Protein AF-A0A2E4V1Q9-F1 (afdb_monomer_lite)

pLDDT: mean 92.86, std 5.85, range [60.44, 98.69]

Radius of gyration: 17.65 Å; chains: 1; bounding box: 44×36×51 Å

Foldseek 3Di:
DVLVVQVVVLVVDVLSVQACVLVSLLVVLLVCLLVVNLVVNLVSLVCCCVPCVVSHDPLSSLVSLLVSLLSCLLVLVLVVSVVSLVVPPDDPVVCCVRHNDVVSLSSLQSVLSSCVSVVVLVVSVVSLVVSCVVCVVVCPDPVNVQVVLLSVLVVCCSPPVVPQEPVVVVVSVVSSPDDLLPQVVPVSRLLSVLSSVCSSVVHRSSVSSNVSVVVND

Sequence (217 aa):
KHLERLHNLMLLENKIFYSYLGRYIAIDSFIKVFDYQINEAITVIQETINQYNEKLNPREGLNLLLNLSALLLINHDYKQANKFLNEFNKSDSYYQKTMGREWLLRKEMIRALILLELKHIDLAEKTLISIKQKYADLFSSKQYKMVYPFIKALEKYINEPHEIDLEELKSLEKAFDFQKEKVFRDPRLIMFYAWLKGKYTNQKTYDILLKEYNLLD

Secondary structure (DSSP, 8-state):
-HHHHHHHHHTT-HHHHHHHHHHHHHHHHHHHHHTT-HHHHHHHHHHHHHHHTTTS-HHHHHHHHHHHHHHHHHTT-HHHHHHHHHT--S-HHHHHHHH-HHHHHHHHHHHHHHHHHTT-HHHHHHHHHHHHHHTHHHHTSTTTTTHHHHHHHHHHHHH-TTT--HHHHHHHHHHH---HHHHTTSHHHHHHHHHHHHHHHT--HHHHHHHHHHT--

Structure (mmCIF, N/CA/C/O backbone):
data_AF-A0A2E4V1Q9-F1
#
_entry.id   AF-A0A2E4V1Q9-F1
#
loop_
_atom_site.group_PDB
_atom_site.id
_atom_site.type_symbol
_atom_site.label_atom_id
_atom_site.label_alt_id
_atom_site.label_comp_id
_atom_site.label_asym_id
_atom_site.label_entity_id
_atom_site.label_seq_id
_atom_site.pdbx_PDB_ins_code
_atom_site.Cartn_x
_atom_site.Cartn_y
_atom_site.Cartn_z
_atom_site.occupancy
_atom_site.B_iso_or_equiv
_atom_site.auth_seq_id
_atom_site.auth_comp_id
_atom_site.auth_asym_id
_atom_site.auth_atom_id
_atom_site.pdbx_PDB_model_num
ATOM 1 N N . LYS A 1 1 ? -6.103 -6.918 -23.733 1.00 76.12 1 LYS A N 1
ATOM 2 C CA . LYS A 1 1 ? -5.953 -6.227 -25.046 1.00 76.12 1 LYS A CA 1
ATOM 3 C C . LYS A 1 1 ? -4.989 -5.027 -25.032 1.00 76.12 1 LYS A C 1
ATOM 5 O O . LYS A 1 1 ? -3.996 -5.077 -25.743 1.00 76.12 1 LYS A O 1
ATOM 10 N N . HIS A 1 2 ? -5.228 -3.937 -24.282 1.00 88.88 2 HIS A N 1
ATOM 11 C CA . HIS A 1 2 ? -4.311 -2.773 -24.308 1.00 88.88 2 HIS A CA 1
ATOM 12 C C . HIS A 1 2 ? -2.956 -3.041 -23.633 1.00 88.88 2 HIS A C 1
ATOM 14 O O . HIS A 1 2 ? -1.924 -2.680 -24.193 1.00 88.88 2 HIS A O 1
ATOM 20 N N . LEU A 1 3 ? -2.959 -3.706 -22.473 1.00 91.69 3 LEU A N 1
ATOM 21 C CA . LEU A 1 3 ? -1.736 -4.045 -21.739 1.00 91.69 3 LEU A CA 1
ATOM 22 C C . LEU A 1 3 ? -0.846 -5.031 -22.514 1.00 91.69 3 LEU A C 1
ATOM 24 O O . LEU A 1 3 ? 0.356 -4.837 -22.616 1.00 91.69 3 LEU A O 1
ATOM 28 N N . GLU A 1 4 ? -1.458 -6.023 -23.153 1.00 91.44 4 GLU A N 1
ATOM 29 C CA . GLU A 1 4 ? -0.789 -6.975 -24.047 1.00 91.44 4 GLU A CA 1
ATOM 30 C C . GLU A 1 4 ? -0.121 -6.280 -25.247 1.00 91.44 4 GLU A C 1
ATOM 32 O O . GLU A 1 4 ? 1.032 -6.550 -25.573 1.00 91.44 4 GLU A O 1
ATOM 37 N N . ARG A 1 5 ? -0.800 -5.304 -25.870 1.00 92.19 5 ARG A N 1
ATOM 38 C CA . ARG A 1 5 ? -0.193 -4.497 -26.938 1.00 92.19 5 ARG A CA 1
ATOM 39 C C . ARG A 1 5 ? 1.010 -3.700 -26.432 1.00 92.19 5 ARG A C 1
ATOM 41 O O . ARG A 1 5 ? 2.003 -3.606 -27.148 1.00 92.19 5 ARG A O 1
ATOM 48 N N . LEU A 1 6 ? 0.926 -3.126 -25.229 1.00 92.69 6 LEU A N 1
ATOM 49 C CA . LEU A 1 6 ? 2.065 -2.452 -24.603 1.00 92.69 6 LEU A CA 1
ATOM 50 C C . LEU A 1 6 ? 3.223 -3.434 -24.386 1.00 92.69 6 LEU A C 1
ATOM 52 O O . LEU A 1 6 ? 4.350 -3.103 -24.741 1.00 92.69 6 LEU A O 1
ATOM 56 N N . HIS A 1 7 ? 2.943 -4.639 -23.885 1.00 94.06 7 HIS A N 1
ATOM 57 C CA . HIS A 1 7 ? 3.951 -5.678 -23.684 1.00 94.06 7 HIS A CA 1
ATOM 58 C C . HIS A 1 7 ? 4.689 -6.017 -24.983 1.00 94.06 7 HIS A C 1
ATOM 60 O O . HIS A 1 7 ? 5.914 -5.955 -25.035 1.00 94.06 7 HIS A O 1
ATOM 66 N N . ASN A 1 8 ? 3.950 -6.263 -26.066 1.00 94.75 8 ASN A N 1
ATOM 67 C CA . ASN A 1 8 ? 4.540 -6.580 -27.366 1.00 94.75 8 ASN A CA 1
ATOM 68 C C . ASN A 1 8 ? 5.442 -5.453 -27.887 1.00 94.75 8 ASN A C 1
ATOM 70 O O . ASN A 1 8 ? 6.500 -5.727 -28.441 1.00 94.75 8 ASN A O 1
ATOM 74 N N . LEU A 1 9 ? 5.059 -4.188 -27.679 1.00 93.94 9 LEU A N 1
ATOM 75 C CA . LEU A 1 9 ? 5.894 -3.039 -28.043 1.00 93.94 9 LEU A CA 1
ATOM 76 C C . LEU A 1 9 ? 7.142 -2.919 -27.159 1.00 93.94 9 LEU A C 1
ATOM 78 O O . LEU A 1 9 ? 8.204 -2.549 -27.653 1.00 93.94 9 LEU A O 1
ATOM 82 N N . MET A 1 10 ? 7.031 -3.239 -25.868 1.00 95.12 10 MET A N 1
ATOM 83 C CA . MET A 1 10 ? 8.166 -3.243 -24.943 1.00 95.12 10 MET A CA 1
ATOM 84 C C . MET A 1 10 ? 9.235 -4.258 -25.352 1.00 95.12 10 MET A C 1
ATOM 86 O O . MET A 1 10 ? 10.417 -3.966 -25.208 1.00 95.12 10 MET A O 1
ATOM 90 N N . LEU A 1 11 ? 8.840 -5.415 -25.890 1.00 94.38 11 LEU A N 1
ATOM 91 C CA . LEU A 1 11 ? 9.762 -6.474 -26.318 1.00 94.38 11 LEU A CA 1
ATOM 92 C C . LEU A 1 11 ? 10.588 -6.118 -27.566 1.00 94.38 11 LEU A C 1
ATOM 94 O O . LEU A 1 11 ? 11.571 -6.798 -27.851 1.00 94.38 11 LEU A O 1
ATOM 98 N N . LEU A 1 12 ? 10.226 -5.060 -28.301 1.00 94.56 12 LEU A N 1
ATOM 99 C CA . LEU A 1 12 ? 10.937 -4.654 -29.520 1.00 94.56 12 LEU A CA 1
ATOM 100 C C . LEU A 1 12 ? 12.302 -4.013 -29.237 1.00 94.56 12 LEU A C 1
ATOM 102 O O . LEU A 1 12 ? 13.192 -4.078 -30.082 1.00 94.56 12 LEU A O 1
ATOM 106 N N . GLU A 1 13 ? 12.485 -3.384 -28.071 1.00 94.94 13 GLU A N 1
ATOM 107 C CA . GLU A 1 13 ? 13.733 -2.701 -27.722 1.00 94.94 13 GLU A CA 1
ATOM 108 C C . GLU A 1 13 ? 13.986 -2.723 -26.210 1.00 94.94 13 GLU A C 1
ATOM 110 O O . GLU A 1 13 ? 13.160 -2.265 -25.420 1.00 94.94 13 GLU A O 1
ATOM 115 N N . ASN A 1 14 ? 15.184 -3.149 -25.794 1.00 91.81 14 ASN A N 1
ATOM 116 C CA . ASN A 1 14 ? 15.573 -3.227 -24.379 1.00 91.81 14 ASN A CA 1
ATOM 117 C C . ASN A 1 14 ? 15.386 -1.904 -23.622 1.00 91.81 14 ASN A C 1
ATOM 119 O O . ASN A 1 14 ? 14.936 -1.895 -22.477 1.00 91.81 14 ASN A O 1
ATOM 123 N N . LYS A 1 15 ? 15.719 -0.770 -24.248 1.00 90.50 15 LYS A N 1
ATOM 124 C CA . LYS A 1 15 ? 15.560 0.546 -23.620 1.00 90.50 15 LYS A CA 1
ATOM 125 C C . LYS A 1 15 ? 14.092 0.843 -23.318 1.00 90.50 15 LYS A C 1
ATOM 127 O O . LYS A 1 15 ? 13.783 1.350 -22.238 1.00 90.50 15 LYS A O 1
ATOM 132 N N . ILE A 1 16 ? 13.194 0.514 -24.247 1.00 91.75 16 ILE A N 1
ATOM 133 C CA . ILE A 1 16 ? 11.749 0.675 -24.066 1.00 91.75 16 ILE A CA 1
ATOM 134 C C . ILE A 1 16 ? 11.265 -0.292 -22.988 1.00 91.75 16 ILE A C 1
ATOM 136 O O . ILE A 1 16 ? 10.579 0.148 -22.067 1.00 91.75 16 ILE A O 1
ATOM 140 N N . PHE A 1 17 ? 11.683 -1.559 -23.038 1.00 93.94 17 PHE A N 1
ATOM 141 C CA . PHE A 1 17 ? 11.337 -2.562 -22.033 1.00 93.94 17 PHE A CA 1
ATOM 142 C C . PHE A 1 17 ? 11.577 -2.050 -20.610 1.00 93.94 17 PHE A C 1
ATOM 144 O O . PHE A 1 17 ? 10.630 -1.907 -19.838 1.00 93.94 17 PHE A O 1
ATOM 151 N N . TYR A 1 18 ? 12.817 -1.678 -20.277 1.00 92.06 18 TYR A N 1
ATOM 152 C CA . TYR A 1 18 ? 13.152 -1.237 -18.918 1.00 92.06 18 TYR A CA 1
ATOM 153 C C . TYR A 1 18 ? 12.519 0.108 -18.543 1.00 92.06 18 TYR A C 1
ATOM 155 O O . TYR A 1 18 ? 12.252 0.345 -17.370 1.00 92.06 18 TYR A O 1
ATOM 163 N N . SER A 1 19 ? 12.217 0.970 -19.520 1.00 90.75 19 SER A N 1
ATOM 164 C CA . SER A 1 19 ? 11.559 2.260 -19.264 1.00 90.75 19 SER A CA 1
ATOM 165 C C . SER A 1 19 ? 10.088 2.131 -18.864 1.00 90.75 19 SER A C 1
ATOM 167 O O . SER A 1 19 ? 9.538 3.069 -18.287 1.00 90.75 19 SER A O 1
ATOM 169 N N . TYR A 1 20 ? 9.427 1.030 -19.231 1.00 93.25 20 TYR A N 1
ATOM 170 C CA . TYR A 1 20 ? 8.005 0.796 -18.959 1.00 93.25 20 TYR A CA 1
ATOM 171 C C . TYR A 1 20 ? 7.748 -0.398 -18.041 1.00 93.25 20 TYR A C 1
ATOM 173 O O . TYR A 1 20 ? 6.607 -0.585 -17.619 1.00 93.25 20 TYR A O 1
ATOM 181 N N . LEU A 1 21 ? 8.781 -1.179 -17.710 1.00 95.31 21 LEU A N 1
ATOM 182 C CA . LEU A 1 21 ? 8.667 -2.418 -16.949 1.00 95.31 21 LEU A CA 1
ATOM 183 C C . LEU A 1 21 ? 7.884 -2.228 -15.650 1.00 95.31 21 LEU A C 1
ATOM 185 O O . LEU A 1 21 ? 6.906 -2.938 -15.425 1.00 95.31 21 LEU A O 1
ATOM 189 N N . GLY A 1 22 ? 8.233 -1.243 -14.820 1.00 95.81 22 GLY A N 1
ATOM 190 C CA . GLY A 1 22 ? 7.545 -1.093 -13.542 1.00 95.81 22 GLY A CA 1
ATOM 191 C C . GLY A 1 22 ? 6.103 -0.611 -13.679 1.00 95.81 22 GLY A C 1
ATOM 192 O O . GLY A 1 22 ? 5.244 -1.021 -12.903 1.00 95.81 22 GLY A O 1
ATOM 193 N N . ARG A 1 23 ? 5.791 0.202 -14.695 1.00 94.81 23 ARG A N 1
ATOM 194 C CA . ARG A 1 23 ? 4.403 0.596 -14.998 1.00 94.81 23 ARG A CA 1
ATOM 195 C C . ARG A 1 23 ? 3.578 -0.576 -15.514 1.00 94.81 23 ARG A C 1
ATOM 197 O O . ARG A 1 23 ? 2.443 -0.739 -15.077 1.00 94.81 23 ARG A O 1
ATOM 204 N N . TYR A 1 24 ? 4.150 -1.385 -16.401 1.00 96.44 24 TYR A N 1
ATOM 205 C CA . TYR A 1 24 ? 3.524 -2.601 -16.905 1.00 96.44 24 TYR A CA 1
ATOM 206 C C . TYR A 1 24 ? 3.180 -3.547 -15.751 1.00 96.44 24 TYR A C 1
ATOM 208 O O . TYR A 1 24 ? 2.013 -3.879 -15.568 1.00 96.44 24 TYR A O 1
ATOM 216 N N . ILE A 1 25 ? 4.166 -3.877 -14.912 1.00 97.62 25 ILE A N 1
ATOM 217 C CA . ILE A 1 25 ? 3.999 -4.796 -13.780 1.00 97.62 25 ILE A CA 1
ATOM 218 C C . ILE A 1 25 ? 3.010 -4.250 -12.743 1.00 97.62 25 ILE A C 1
ATOM 220 O O . ILE A 1 25 ? 2.193 -4.995 -12.206 1.00 97.62 25 ILE A O 1
ATOM 224 N N . ALA A 1 26 ? 3.015 -2.93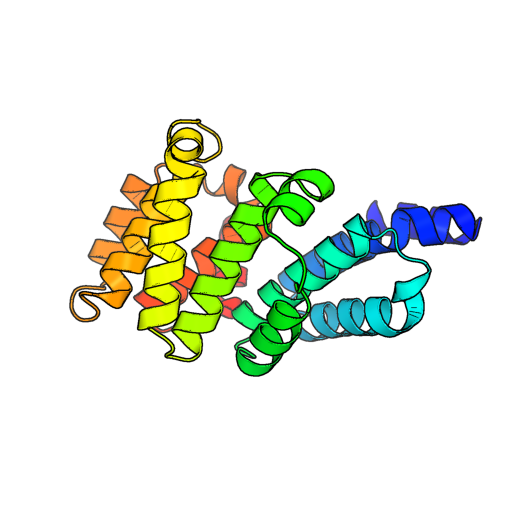9 -12.483 1.00 96.62 26 ALA A N 1
ATOM 225 C CA . ALA A 1 26 ? 2.035 -2.327 -11.590 1.00 96.62 26 ALA A CA 1
ATOM 226 C C . ALA A 1 26 ? 0.591 -2.467 -12.103 1.00 96.62 26 ALA A C 1
ATOM 228 O O . ALA A 1 26 ? -0.314 -2.648 -11.297 1.00 96.62 26 ALA A O 1
ATOM 229 N N . ILE A 1 27 ? 0.359 -2.359 -13.415 1.00 96.31 27 ILE A N 1
ATOM 230 C CA . ILE A 1 27 ? -0.983 -2.513 -13.997 1.00 96.31 27 ILE A CA 1
ATOM 231 C C . ILE A 1 27 ? -1.370 -3.994 -14.044 1.00 96.31 27 ILE A C 1
ATOM 233 O O . ILE A 1 27 ? -2.471 -4.337 -13.626 1.00 96.31 27 ILE A O 1
ATOM 237 N N . ASP A 1 28 ? -0.462 -4.857 -14.506 1.00 97.56 28 ASP A N 1
ATOM 238 C CA . ASP A 1 28 ? -0.668 -6.307 -14.584 1.00 97.56 28 ASP A CA 1
ATOM 239 C C . ASP A 1 28 ? -1.036 -6.904 -13.221 1.00 97.56 28 ASP A C 1
ATOM 241 O O . ASP A 1 28 ? -2.042 -7.596 -13.089 1.00 97.56 28 ASP A O 1
ATOM 245 N N . SER A 1 29 ? -0.287 -6.545 -12.175 1.00 97.94 29 SER A N 1
ATOM 246 C CA . SER A 1 29 ? -0.569 -6.999 -10.810 1.00 97.94 29 SER A CA 1
ATOM 247 C C . SER A 1 29 ? -1.947 -6.564 -10.310 1.00 97.94 29 SER A C 1
ATOM 249 O O . SER A 1 29 ? -2.617 -7.358 -9.658 1.00 97.94 29 SER A O 1
ATOM 251 N N . PHE A 1 30 ? -2.422 -5.355 -10.631 1.00 97.25 30 PHE A N 1
ATOM 252 C CA . PHE A 1 30 ? -3.788 -4.969 -10.270 1.00 97.25 30 PHE A CA 1
ATOM 253 C C . PHE A 1 30 ? -4.840 -5.765 -11.038 1.00 97.25 30 PHE A C 1
ATOM 255 O O . PHE A 1 30 ? -5.813 -6.180 -10.421 1.00 97.25 30 PHE A O 1
ATOM 262 N N . ILE A 1 31 ? -4.641 -6.026 -12.333 1.00 96.06 31 ILE A N 1
ATOM 263 C CA . ILE A 1 31 ? -5.552 -6.887 -13.106 1.00 96.06 31 ILE A CA 1
ATOM 264 C C . ILE A 1 31 ? -5.641 -8.266 -12.445 1.00 96.06 31 ILE A C 1
ATOM 266 O O . ILE A 1 31 ? -6.727 -8.695 -12.076 1.00 96.06 31 ILE A O 1
ATOM 270 N N . LYS A 1 32 ? -4.493 -8.887 -12.157 1.00 97.50 32 LYS A N 1
ATOM 271 C CA . LYS A 1 32 ? -4.417 -10.169 -11.441 1.00 97.50 32 LYS A CA 1
ATOM 272 C C . LYS A 1 32 ? -5.133 -10.147 -10.092 1.00 97.50 32 LYS A C 1
ATOM 274 O O . LYS A 1 32 ? -5.793 -11.114 -9.733 1.00 97.50 32 LYS A O 1
ATOM 279 N N . VAL A 1 33 ? -5.019 -9.058 -9.328 1.00 97.75 33 VAL A N 1
ATOM 280 C CA . VAL A 1 33 ? -5.722 -8.913 -8.043 1.00 97.75 33 VAL A CA 1
ATOM 281 C C . VAL A 1 33 ? -7.234 -9.002 -8.229 1.00 97.75 33 VAL A C 1
ATOM 283 O O . VAL A 1 33 ? -7.867 -9.702 -7.444 1.00 97.75 33 VAL A O 1
ATOM 286 N N . PHE A 1 34 ? -7.811 -8.346 -9.236 1.00 96.00 34 PHE A N 1
ATOM 287 C CA . PHE A 1 34 ? -9.259 -8.409 -9.479 1.00 96.00 34 PHE A CA 1
ATOM 288 C C . PHE A 1 34 ? -9.698 -9.679 -10.221 1.00 96.00 34 PHE A C 1
ATOM 290 O O . PHE A 1 34 ? -10.835 -10.101 -10.056 1.00 96.00 34 PHE A O 1
ATOM 297 N N . ASP A 1 35 ? -8.777 -10.361 -10.902 1.00 96.38 35 ASP A N 1
ATOM 298 C CA . ASP A 1 35 ? -8.983 -11.679 -11.518 1.00 96.38 35 ASP A CA 1
ATOM 299 C C . ASP A 1 35 ? -8.756 -12.852 -10.537 1.00 96.38 35 ASP A C 1
ATOM 301 O O . ASP A 1 35 ? -8.494 -13.976 -10.954 1.00 96.38 35 ASP A O 1
ATOM 305 N N . TYR A 1 36 ? -8.884 -12.631 -9.223 1.00 97.50 36 TYR A N 1
ATOM 306 C CA . TYR A 1 36 ? -8.746 -13.668 -8.180 1.00 97.50 36 TYR A CA 1
ATOM 307 C C . TYR A 1 36 ? -7.325 -14.266 -8.029 1.00 97.50 36 TYR A C 1
ATOM 309 O O . TYR A 1 36 ? -7.140 -15.290 -7.369 1.00 97.50 36 TYR A O 1
ATOM 317 N N . GLN A 1 37 ? -6.297 -13.620 -8.588 1.00 98.06 37 GLN A N 1
ATOM 318 C CA . GLN A 1 37 ? -4.908 -14.102 -8.653 1.00 98.06 37 GLN A CA 1
ATOM 319 C C . GLN A 1 37 ? -3.934 -13.271 -7.793 1.00 98.06 37 GLN A C 1
ATOM 321 O O . GLN A 1 37 ? -2.796 -13.009 -8.193 1.00 98.06 37 GLN A O 1
ATOM 326 N N . ILE A 1 38 ? -4.331 -12.852 -6.584 1.00 98.12 38 ILE A N 1
ATOM 327 C CA . ILE A 1 38 ? -3.480 -12.004 -5.722 1.00 98.12 38 ILE A CA 1
ATOM 328 C C . ILE A 1 38 ? -2.087 -12.588 -5.438 1.00 98.12 38 ILE A C 1
ATOM 330 O O . ILE A 1 38 ? -1.108 -11.844 -5.398 1.00 98.12 38 ILE A O 1
ATOM 334 N N . ASN A 1 39 ? -1.968 -13.908 -5.279 1.00 98.31 39 ASN A N 1
ATOM 335 C CA . ASN A 1 39 ? -0.673 -14.542 -5.024 1.00 98.31 39 ASN A CA 1
ATOM 336 C C . ASN A 1 39 ? 0.261 -14.415 -6.237 1.00 98.31 39 ASN A C 1
ATOM 338 O O . ASN A 1 39 ? 1.434 -14.103 -6.066 1.00 98.31 39 ASN A O 1
ATOM 342 N N . GLU A 1 40 ? -0.257 -14.567 -7.459 1.00 98.38 40 GLU A N 1
ATOM 343 C CA . GLU A 1 40 ? 0.529 -14.330 -8.674 1.00 98.38 40 GLU A CA 1
ATOM 344 C C . GLU A 1 40 ? 0.923 -12.858 -8.806 1.00 98.38 40 GLU A C 1
ATOM 346 O O . GLU A 1 40 ? 2.058 -12.559 -9.171 1.00 98.38 40 GLU A O 1
ATOM 351 N N . ALA A 1 41 ? 0.013 -11.934 -8.476 1.00 98.50 41 ALA A N 1
ATOM 352 C CA . ALA A 1 41 ? 0.299 -10.502 -8.479 1.00 98.50 41 ALA A CA 1
ATOM 353 C C . ALA A 1 41 ? 1.466 -10.154 -7.539 1.00 98.50 41 ALA A C 1
ATOM 355 O O . ALA A 1 41 ? 2.354 -9.382 -7.902 1.00 98.50 41 ALA A O 1
ATOM 356 N N . ILE A 1 42 ? 1.484 -10.753 -6.343 1.00 98.69 42 ILE A N 1
ATOM 357 C CA . ILE A 1 42 ? 2.569 -10.617 -5.363 1.00 98.69 42 ILE A CA 1
ATOM 358 C C . ILE A 1 42 ? 3.876 -11.192 -5.922 1.00 98.69 42 ILE A C 1
ATOM 360 O O . ILE A 1 42 ? 4.893 -10.493 -5.908 1.00 98.69 42 ILE A O 1
ATOM 364 N N . THR A 1 43 ? 3.848 -12.425 -6.439 1.00 98.50 43 THR A N 1
ATOM 365 C CA . THR A 1 43 ? 5.029 -13.107 -6.991 1.00 98.50 43 THR A CA 1
ATOM 366 C C . THR A 1 43 ? 5.649 -12.320 -8.141 1.00 98.50 43 THR A C 1
ATOM 368 O O . THR A 1 43 ? 6.843 -12.033 -8.106 1.00 98.50 43 THR A O 1
ATOM 371 N N . VAL A 1 44 ? 4.845 -11.875 -9.110 1.00 98.12 44 VAL A N 1
ATOM 372 C CA . VAL A 1 44 ? 5.326 -11.128 -10.282 1.00 98.12 44 VAL A CA 1
ATOM 373 C C . VAL A 1 44 ? 6.015 -9.821 -9.881 1.00 98.12 44 VAL A C 1
ATOM 375 O O . VAL A 1 44 ? 7.060 -9.475 -10.443 1.00 98.12 44 VAL A O 1
ATOM 378 N N . ILE A 1 45 ? 5.483 -9.088 -8.892 1.00 98.38 45 ILE A N 1
ATOM 379 C CA . ILE A 1 45 ? 6.156 -7.879 -8.396 1.00 98.38 45 ILE A CA 1
ATOM 380 C C . ILE A 1 45 ? 7.484 -8.238 -7.714 1.00 98.38 45 ILE A C 1
ATOM 382 O O . ILE A 1 45 ? 8.496 -7.590 -7.986 1.00 98.38 45 ILE A O 1
ATOM 386 N N . GLN A 1 46 ? 7.496 -9.253 -6.844 1.00 97.88 46 GLN A N 1
ATOM 387 C CA . GLN A 1 46 ? 8.701 -9.675 -6.120 1.00 97.88 46 GLN A CA 1
ATOM 388 C C . GLN A 1 46 ? 9.815 -10.122 -7.068 1.00 97.88 46 GLN A C 1
ATOM 390 O O . GLN A 1 46 ? 10.947 -9.657 -6.946 1.00 97.88 46 GLN A O 1
ATOM 395 N N . GLU A 1 47 ? 9.497 -10.979 -8.036 1.00 97.62 47 GLU A N 1
ATOM 396 C CA . GLU A 1 47 ? 10.446 -11.456 -9.043 1.00 97.62 47 GLU A CA 1
ATOM 397 C C . GLU A 1 47 ? 10.986 -10.302 -9.889 1.00 97.62 47 GLU A C 1
ATOM 399 O O . GLU A 1 47 ? 12.197 -10.203 -10.087 1.00 97.62 47 GLU A O 1
ATOM 404 N N . THR A 1 48 ? 10.119 -9.371 -10.305 1.00 97.25 48 THR A N 1
ATOM 405 C CA . THR A 1 48 ? 10.536 -8.187 -11.070 1.00 97.25 48 THR A CA 1
ATOM 406 C C . THR A 1 48 ? 11.526 -7.334 -10.282 1.00 97.25 48 THR A C 1
ATOM 408 O O . THR A 1 48 ? 12.554 -6.930 -10.827 1.00 97.25 48 THR A O 1
ATOM 411 N N . ILE A 1 49 ? 11.233 -7.045 -9.008 1.00 95.88 49 ILE A N 1
ATOM 412 C CA . ILE A 1 49 ? 12.142 -6.276 -8.151 1.00 95.88 49 ILE A CA 1
ATOM 413 C C . ILE A 1 49 ? 13.463 -7.037 -8.009 1.00 95.88 49 ILE A C 1
ATOM 415 O O . ILE A 1 49 ? 14.511 -6.464 -8.283 1.00 95.88 49 ILE A O 1
ATOM 419 N N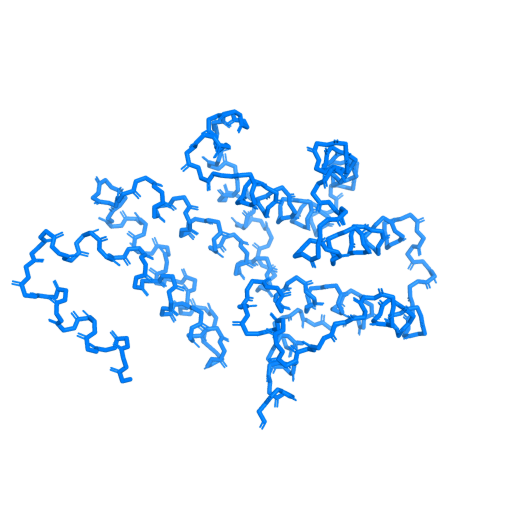 . ASN A 1 50 ? 13.433 -8.328 -7.677 1.00 95.00 50 ASN A N 1
ATOM 420 C CA . ASN A 1 50 ? 14.644 -9.127 -7.469 1.00 95.00 50 ASN A CA 1
ATOM 421 C C . ASN A 1 50 ? 15.529 -9.213 -8.721 1.00 95.00 50 ASN A C 1
ATOM 423 O O . ASN A 1 50 ? 16.750 -9.117 -8.622 1.00 95.00 50 ASN A O 1
ATOM 427 N N . GLN A 1 51 ? 14.928 -9.383 -9.897 1.00 95.56 51 GLN A N 1
ATOM 428 C CA . GLN A 1 51 ? 15.659 -9.585 -11.145 1.00 95.56 51 GLN A CA 1
ATOM 429 C C . GLN A 1 51 ? 16.127 -8.273 -11.789 1.00 95.56 51 GLN A C 1
ATOM 431 O O . GLN A 1 51 ? 17.165 -8.247 -12.455 1.00 95.56 51 GLN A O 1
ATOM 436 N N . TYR A 1 52 ? 15.366 -7.186 -11.631 1.00 94.25 52 TYR A N 1
ATOM 437 C CA . TYR A 1 52 ? 15.556 -5.964 -12.416 1.00 94.25 52 TYR A CA 1
ATOM 438 C C . TYR A 1 52 ? 15.753 -4.692 -11.585 1.00 94.25 52 TYR A C 1
ATOM 440 O O . TYR A 1 52 ? 15.765 -3.613 -12.176 1.00 94.25 52 TYR A O 1
ATOM 448 N N . ASN A 1 53 ? 15.952 -4.781 -10.263 1.00 88.81 53 ASN A N 1
ATOM 449 C CA . ASN A 1 53 ? 16.086 -3.614 -9.375 1.00 88.81 53 ASN A CA 1
ATOM 450 C C . ASN A 1 53 ? 17.026 -2.526 -9.926 1.00 88.81 53 ASN A C 1
ATOM 452 O O . ASN A 1 53 ? 16.665 -1.356 -9.976 1.00 88.81 53 ASN A O 1
ATOM 456 N N . GLU A 1 54 ? 18.214 -2.918 -10.396 1.00 90.50 54 GLU A N 1
ATOM 457 C CA . GLU A 1 54 ? 19.241 -1.992 -10.900 1.00 90.50 54 GLU A CA 1
ATOM 458 C C . GLU A 1 54 ? 18.875 -1.335 -12.240 1.00 90.50 54 GLU A C 1
ATOM 460 O O . GLU A 1 54 ? 19.429 -0.298 -12.599 1.00 90.50 54 GLU A O 1
ATOM 465 N N . LYS A 1 55 ? 17.951 -1.941 -12.993 1.00 91.62 55 LYS A N 1
ATOM 466 C CA . LYS A 1 55 ? 17.500 -1.458 -14.306 1.00 91.62 55 LYS A CA 1
ATOM 467 C C . LYS A 1 55 ? 16.208 -0.655 -14.221 1.00 91.62 55 LYS A C 1
ATOM 469 O O . LYS A 1 55 ? 15.894 0.091 -15.149 1.00 91.62 55 LYS A O 1
ATOM 474 N N . LEU A 1 56 ? 15.449 -0.819 -13.140 1.00 91.31 56 LEU A N 1
ATOM 475 C CA . LEU A 1 56 ? 14.234 -0.058 -12.905 1.00 91.31 56 LEU A CA 1
ATOM 476 C C . LEU A 1 56 ? 14.575 1.403 -12.622 1.00 91.31 56 LEU A C 1
ATOM 478 O O . LEU A 1 56 ? 15.498 1.738 -11.881 1.00 91.31 56 LEU A O 1
ATOM 482 N N . ASN A 1 57 ? 13.750 2.298 -13.158 1.00 89.56 57 ASN A N 1
ATOM 483 C CA . ASN A 1 57 ? 13.733 3.674 -12.685 1.00 89.56 57 ASN A CA 1
ATOM 484 C C . ASN A 1 57 ? 13.444 3.673 -11.166 1.00 89.56 57 ASN A C 1
ATOM 486 O O . ASN A 1 57 ? 12.472 3.035 -10.751 1.00 89.56 57 ASN A O 1
ATOM 490 N N . PRO A 1 58 ? 14.190 4.427 -10.334 1.00 91.19 58 PRO A N 1
ATOM 491 C CA . PRO A 1 58 ? 13.947 4.499 -8.893 1.00 91.19 58 PRO A CA 1
ATOM 492 C C . PRO A 1 58 ? 12.488 4.784 -8.508 1.00 91.19 58 PRO A C 1
ATOM 494 O O . PRO A 1 58 ? 11.975 4.198 -7.557 1.00 91.19 58 PRO A O 1
ATOM 497 N N . ARG A 1 59 ? 11.778 5.643 -9.259 1.00 94.31 59 ARG A N 1
ATOM 498 C CA . ARG A 1 59 ? 10.350 5.916 -9.000 1.00 94.31 59 ARG A CA 1
ATOM 499 C C . ARG A 1 59 ? 9.480 4.687 -9.250 1.00 94.31 59 ARG A C 1
ATOM 501 O O . ARG A 1 59 ? 8.501 4.472 -8.541 1.00 94.31 59 ARG A O 1
ATOM 508 N N . GLU A 1 60 ? 9.809 3.898 -10.265 1.00 94.81 60 GLU A N 1
ATOM 509 C CA . GLU A 1 60 ? 9.090 2.668 -10.581 1.00 94.81 60 GLU A CA 1
ATOM 510 C C . GLU A 1 60 ? 9.365 1.587 -9.533 1.00 94.81 60 GLU A C 1
ATOM 512 O O . GLU A 1 60 ? 8.409 1.009 -9.024 1.00 94.81 60 GLU A O 1
ATOM 517 N N . GLY A 1 61 ? 10.624 1.404 -9.119 1.00 95.50 61 GLY A N 1
ATOM 518 C CA . GLY A 1 61 ? 10.981 0.493 -8.024 1.00 95.50 61 GLY A CA 1
ATOM 519 C C . GLY A 1 61 ? 10.248 0.827 -6.720 1.00 95.50 61 GLY A C 1
ATOM 520 O O . GLY A 1 61 ? 9.599 -0.036 -6.133 1.00 95.50 61 GLY A O 1
ATOM 521 N N . LEU A 1 62 ? 10.238 2.104 -6.316 1.00 97.00 62 LEU A N 1
ATOM 522 C CA . LEU A 1 62 ? 9.499 2.560 -5.129 1.00 97.00 62 LEU A CA 1
ATOM 523 C C . LEU A 1 62 ? 7.983 2.342 -5.254 1.00 97.00 62 LEU A C 1
ATOM 525 O O . LEU A 1 62 ? 7.323 2.010 -4.269 1.00 97.00 62 LEU A O 1
ATOM 529 N N . ASN A 1 63 ? 7.413 2.532 -6.448 1.00 97.06 63 ASN A N 1
ATOM 530 C CA . ASN A 1 63 ? 5.994 2.273 -6.695 1.00 97.06 63 ASN A CA 1
ATOM 531 C C . ASN A 1 63 ? 5.648 0.785 -6.604 1.00 97.06 63 ASN A C 1
ATOM 533 O O . ASN A 1 63 ? 4.644 0.452 -5.976 1.00 97.06 63 ASN A O 1
ATOM 537 N N . LEU A 1 64 ? 6.461 -0.084 -7.208 1.00 97.75 64 LEU A N 1
ATOM 538 C CA . LEU A 1 64 ? 6.279 -1.532 -7.142 1.00 97.75 64 LEU A CA 1
ATOM 539 C C . LEU A 1 64 ? 6.379 -2.032 -5.706 1.00 97.75 64 LEU A C 1
ATOM 541 O O . LEU A 1 64 ? 5.482 -2.734 -5.250 1.00 97.75 64 LEU A O 1
ATOM 545 N N . LEU A 1 65 ? 7.406 -1.602 -4.973 1.00 97.94 65 LEU A N 1
ATOM 546 C CA . LEU A 1 65 ? 7.596 -1.976 -3.576 1.00 97.94 65 LEU A CA 1
ATOM 547 C C . LEU A 1 65 ? 6.412 -1.534 -2.704 1.00 97.94 65 LEU A C 1
ATOM 549 O O . LEU A 1 65 ? 5.926 -2.304 -1.879 1.00 97.94 65 LEU A O 1
ATOM 553 N N . LEU A 1 66 ? 5.890 -0.318 -2.913 1.00 98.38 66 LEU A N 1
ATOM 554 C CA . LEU A 1 66 ? 4.745 0.162 -2.138 1.00 98.38 66 LEU A CA 1
ATOM 555 C C . LEU A 1 66 ? 3.456 -0.596 -2.484 1.00 98.38 66 LEU A C 1
ATOM 557 O O . LEU A 1 66 ? 2.666 -0.903 -1.591 1.00 98.38 66 LEU A O 1
ATOM 561 N N . ASN A 1 67 ? 3.241 -0.903 -3.767 1.00 98.06 67 ASN A N 1
ATOM 562 C CA . ASN A 1 67 ? 2.121 -1.738 -4.191 1.00 98.06 67 ASN A CA 1
ATOM 563 C C . ASN A 1 67 ? 2.242 -3.144 -3.585 1.00 98.06 67 ASN A C 1
ATOM 565 O O . ASN A 1 67 ? 1.265 -3.634 -3.036 1.00 98.06 67 ASN A O 1
ATOM 569 N N . LEU A 1 68 ? 3.433 -3.748 -3.593 1.00 98.56 68 LEU A N 1
ATOM 570 C CA . LEU A 1 68 ? 3.696 -5.048 -2.977 1.00 98.56 68 LEU A CA 1
ATOM 571 C C . LEU A 1 68 ? 3.352 -5.054 -1.482 1.00 98.56 68 LEU A C 1
ATOM 573 O O . LEU A 1 68 ? 2.647 -5.952 -1.028 1.00 98.56 68 LEU A O 1
ATOM 577 N N . SER A 1 69 ? 3.775 -4.034 -0.725 1.00 98.56 69 SER A N 1
ATOM 578 C CA . SER A 1 69 ? 3.388 -3.886 0.685 1.00 98.56 69 SER A CA 1
ATOM 579 C C . SER A 1 69 ? 1.867 -3.812 0.871 1.00 98.56 69 SER A C 1
ATOM 581 O O . SER A 1 69 ? 1.341 -4.420 1.800 1.00 98.56 69 SER A O 1
ATOM 583 N N . ALA A 1 70 ? 1.150 -3.104 -0.009 1.00 98.44 70 ALA A N 1
ATOM 584 C CA . ALA A 1 70 ? -0.311 -3.025 0.042 1.00 98.44 70 ALA A CA 1
ATOM 585 C C . ALA A 1 70 ? -0.988 -4.363 -0.304 1.00 98.44 70 ALA A C 1
ATOM 587 O O . ALA A 1 70 ? -1.945 -4.744 0.365 1.00 98.44 70 ALA A O 1
ATOM 588 N N . LEU A 1 71 ? -0.480 -5.095 -1.304 1.00 98.56 71 LEU A N 1
ATOM 589 C CA . LEU A 1 71 ? -1.008 -6.411 -1.675 1.00 98.56 71 LEU A CA 1
ATOM 590 C C . LEU A 1 71 ? -0.802 -7.435 -0.556 1.00 98.56 71 LEU A C 1
ATOM 592 O O . LEU A 1 71 ? -1.729 -8.157 -0.204 1.00 98.56 71 LEU A O 1
ATOM 596 N N . LEU A 1 72 ? 0.378 -7.451 0.067 1.00 98.62 72 LEU A N 1
ATOM 597 C CA . LEU A 1 72 ? 0.651 -8.308 1.223 1.00 98.62 72 LEU A CA 1
ATOM 598 C C . LEU A 1 72 ? -0.248 -7.959 2.417 1.00 98.62 72 LEU A C 1
ATOM 600 O O . LEU A 1 72 ? -0.745 -8.865 3.082 1.00 98.62 72 LEU A O 1
ATOM 604 N N . LEU A 1 73 ? -0.515 -6.668 2.653 1.00 98.31 73 LEU A N 1
ATOM 605 C CA . LEU A 1 73 ? -1.466 -6.217 3.674 1.00 98.31 73 LEU A CA 1
ATOM 606 C C . LEU A 1 73 ? -2.867 -6.799 3.436 1.00 98.31 73 LEU A C 1
ATOM 608 O O . LEU A 1 73 ? -3.433 -7.407 4.340 1.00 98.31 73 LEU A O 1
ATOM 612 N N . ILE A 1 74 ? -3.435 -6.651 2.235 1.00 97.44 74 ILE A N 1
ATOM 613 C CA . ILE A 1 74 ? -4.788 -7.167 1.960 1.00 97.44 74 ILE A CA 1
ATOM 614 C C . ILE A 1 74 ? -4.832 -8.707 1.883 1.00 97.44 74 ILE A C 1
ATOM 616 O O . ILE A 1 74 ? -5.879 -9.301 2.146 1.00 97.44 74 ILE A O 1
ATOM 620 N N . ASN A 1 75 ? -3.693 -9.354 1.598 1.00 97.44 75 ASN A N 1
ATOM 621 C CA . ASN A 1 75 ? -3.515 -10.810 1.620 1.00 97.44 75 ASN A CA 1
ATOM 622 C C . ASN A 1 75 ? -3.155 -11.368 3.015 1.00 97.44 75 ASN A C 1
ATOM 624 O O . ASN A 1 75 ? -2.894 -12.557 3.154 1.00 97.44 75 ASN A O 1
ATOM 628 N N . HIS A 1 76 ? -3.172 -10.530 4.057 1.00 96.69 76 HIS A N 1
ATOM 629 C CA . HIS A 1 76 ? -2.922 -10.895 5.459 1.00 96.69 76 HIS A CA 1
ATOM 630 C C . HIS A 1 76 ? -1.487 -11.354 5.791 1.00 96.69 76 HIS A C 1
ATOM 632 O O . HIS A 1 76 ? -1.245 -11.891 6.873 1.00 96.69 76 HIS A O 1
ATOM 638 N N . ASP A 1 77 ? -0.505 -11.084 4.925 1.00 97.81 77 ASP A N 1
ATOM 639 C CA . ASP A 1 77 ? 0.917 -11.318 5.209 1.00 97.81 77 ASP A CA 1
ATOM 640 C C . ASP A 1 77 ? 1.585 -10.052 5.770 1.00 97.81 77 ASP A C 1
ATOM 642 O O . ASP A 1 77 ? 2.435 -9.397 5.157 1.00 97.81 77 ASP A O 1
ATOM 646 N N . TYR A 1 78 ? 1.160 -9.670 6.974 1.00 98.12 78 TYR A N 1
ATOM 647 C CA . TYR A 1 78 ? 1.563 -8.410 7.603 1.00 98.12 78 TYR A CA 1
ATOM 648 C C . TYR A 1 78 ? 3.054 -8.357 7.951 1.00 98.12 78 TYR A C 1
ATOM 650 O O . TYR A 1 78 ? 3.668 -7.290 7.906 1.00 98.12 78 TYR A O 1
ATOM 658 N N . LYS A 1 79 ? 3.655 -9.506 8.290 1.00 98.25 79 LYS A N 1
ATOM 659 C CA . LYS A 1 79 ? 5.083 -9.588 8.628 1.00 98.25 79 LYS A CA 1
ATOM 660 C C . LYS A 1 79 ? 5.937 -9.287 7.403 1.00 98.25 79 LYS A C 1
ATOM 662 O O . LYS A 1 79 ? 6.842 -8.453 7.486 1.00 98.25 79 LYS A O 1
ATOM 667 N N . GLN A 1 80 ? 5.624 -9.915 6.271 1.00 98.19 80 GLN A N 1
ATOM 668 C CA . GLN A 1 80 ? 6.332 -9.653 5.026 1.00 98.19 80 GLN A CA 1
ATOM 669 C C . GLN A 1 80 ? 6.043 -8.238 4.508 1.00 98.19 80 GLN A C 1
ATOM 671 O O . GLN A 1 80 ? 6.964 -7.551 4.062 1.00 98.19 80 GLN A O 1
ATOM 676 N N . ALA A 1 81 ? 4.803 -7.754 4.641 1.00 98.50 81 ALA A N 1
ATOM 677 C CA . ALA A 1 81 ? 4.447 -6.380 4.291 1.00 98.50 81 ALA A CA 1
ATOM 678 C C . ALA A 1 81 ? 5.296 -5.352 5.062 1.00 98.50 81 ALA A C 1
ATOM 680 O O . ALA A 1 81 ? 5.838 -4.419 4.463 1.00 98.50 81 ALA A O 1
ATOM 681 N N . ASN A 1 82 ? 5.468 -5.557 6.374 1.00 98.25 82 ASN A N 1
ATOM 682 C CA . ASN A 1 82 ? 6.295 -4.704 7.227 1.00 98.25 82 ASN A CA 1
ATOM 683 C C . ASN A 1 82 ? 7.783 -4.780 6.864 1.00 98.25 82 ASN A C 1
ATOM 685 O O . ASN A 1 82 ? 8.465 -3.756 6.851 1.00 98.25 82 ASN A O 1
ATOM 689 N N . LYS A 1 83 ? 8.286 -5.973 6.516 1.00 97.75 83 LYS A N 1
ATOM 690 C CA . LYS A 1 83 ? 9.664 -6.150 6.036 1.00 97.75 83 LYS A CA 1
ATOM 691 C C . LYS A 1 83 ? 9.937 -5.263 4.819 1.00 97.75 83 LYS A C 1
ATOM 693 O O . LYS A 1 83 ? 10.871 -4.468 4.867 1.00 97.75 83 LYS A O 1
ATOM 698 N N . PHE A 1 84 ? 9.087 -5.326 3.794 1.00 97.19 84 PHE A N 1
ATOM 699 C CA . PHE A 1 84 ? 9.225 -4.482 2.602 1.00 97.19 84 PHE A CA 1
ATOM 700 C C . PHE A 1 84 ? 9.024 -2.992 2.905 1.00 97.19 84 PHE A C 1
ATOM 702 O O . PHE A 1 84 ? 9.731 -2.144 2.365 1.00 97.19 84 PHE A O 1
ATOM 709 N N . LEU A 1 85 ? 8.124 -2.639 3.830 1.00 95.94 85 LEU A N 1
ATOM 710 C CA . LEU A 1 85 ? 7.971 -1.245 4.253 1.00 95.94 85 LEU A CA 1
ATOM 711 C C . LEU A 1 85 ? 9.225 -0.668 4.933 1.00 95.94 85 LEU A C 1
ATOM 713 O O . LEU A 1 85 ? 9.421 0.551 4.919 1.00 95.94 85 LEU A O 1
ATOM 717 N N . ASN A 1 86 ? 10.051 -1.501 5.561 1.00 96.06 86 ASN A N 1
ATOM 718 C CA . ASN A 1 86 ? 11.285 -1.060 6.213 1.00 96.06 86 ASN A CA 1
ATOM 719 C C . ASN A 1 86 ? 12.427 -0.810 5.219 1.00 96.06 86 ASN A C 1
ATOM 721 O O . ASN A 1 86 ? 13.400 -0.143 5.566 1.00 96.06 86 ASN A O 1
ATOM 725 N N . GLU A 1 87 ? 12.288 -1.250 3.968 1.00 96.00 87 GLU A N 1
ATOM 726 C CA . GLU A 1 87 ? 13.224 -0.905 2.893 1.00 96.00 87 GLU A CA 1
ATOM 727 C C . GLU A 1 87 ? 13.095 0.566 2.461 1.00 96.00 87 GLU A C 1
ATOM 729 O O . GLU A 1 87 ? 14.027 1.129 1.881 1.00 96.00 87 GLU A O 1
ATOM 734 N N . PHE A 1 88 ? 11.989 1.241 2.811 1.00 96.62 88 PHE A N 1
ATOM 735 C CA . PHE A 1 88 ? 11.851 2.690 2.657 1.00 96.62 88 PHE A CA 1
ATOM 736 C C . PHE A 1 88 ? 12.695 3.460 3.692 1.00 96.62 88 PHE A C 1
ATOM 738 O O . PHE A 1 88 ? 12.165 4.110 4.592 1.00 96.62 88 PHE A O 1
ATOM 745 N N . ASN A 1 89 ? 14.018 3.393 3.548 1.00 94.75 89 ASN A N 1
ATOM 746 C CA . ASN A 1 89 ? 15.011 3.884 4.508 1.00 94.75 89 ASN A CA 1
ATOM 747 C C . ASN A 1 89 ? 15.513 5.322 4.261 1.00 94.75 89 ASN A C 1
ATOM 749 O O . ASN A 1 89 ? 16.503 5.745 4.863 1.00 94.75 89 ASN A O 1
ATOM 753 N N . LYS A 1 90 ? 14.879 6.077 3.356 1.00 97.19 90 LYS A N 1
ATOM 754 C CA . LYS A 1 90 ? 15.211 7.489 3.094 1.00 97.19 90 LYS A CA 1
ATOM 755 C C . LYS A 1 90 ? 14.304 8.431 3.887 1.00 97.19 90 LYS A C 1
ATOM 757 O O . LYS A 1 90 ? 13.289 8.028 4.444 1.00 97.19 90 LYS A O 1
ATOM 762 N N . SER A 1 91 ? 14.676 9.708 3.939 1.00 96.62 91 SER A N 1
ATOM 763 C CA . SER A 1 91 ? 13.892 10.721 4.648 1.00 96.62 91 SER A CA 1
ATOM 764 C C . SER A 1 91 ? 12.582 11.055 3.928 1.00 96.62 91 SER A C 1
ATOM 766 O O . SER A 1 91 ? 12.478 10.964 2.703 1.00 96.62 91 SER A O 1
ATOM 768 N N . ASP A 1 92 ? 11.596 11.539 4.684 1.00 95.00 92 ASP A N 1
ATOM 769 C CA . ASP A 1 92 ? 10.336 12.051 4.131 1.00 95.00 92 ASP A CA 1
ATOM 770 C C . ASP A 1 92 ? 10.572 13.142 3.075 1.00 95.00 92 ASP A C 1
ATOM 772 O O . ASP A 1 92 ? 9.940 13.124 2.024 1.00 95.00 92 ASP A O 1
ATOM 776 N N . SER A 1 93 ? 11.538 14.041 3.301 1.00 96.62 93 SER A N 1
ATOM 777 C CA . SER A 1 93 ? 11.911 15.088 2.336 1.00 96.62 93 SER A CA 1
ATOM 778 C C . SER A 1 93 ? 12.395 14.503 1.003 1.00 96.62 93 SER A C 1
ATOM 780 O O . SER A 1 93 ? 11.978 14.950 -0.069 1.00 96.62 93 SER A O 1
ATOM 782 N N . TYR A 1 94 ? 13.209 13.443 1.053 1.00 97.56 94 TYR A N 1
ATOM 783 C CA . TYR A 1 94 ? 13.635 12.731 -0.150 1.00 97.56 94 TYR A CA 1
ATOM 784 C C . TYR A 1 94 ? 12.440 12.125 -0.895 1.00 97.56 94 TYR A C 1
ATOM 786 O O . TYR A 1 94 ? 12.307 12.318 -2.108 1.00 97.56 94 TYR A O 1
ATOM 794 N N . TYR A 1 95 ? 11.550 11.423 -0.187 1.00 97.69 95 TYR A N 1
ATOM 795 C CA . TYR A 1 95 ? 10.382 10.801 -0.811 1.00 97.69 95 TYR A CA 1
ATOM 796 C C . TYR A 1 95 ? 9.398 11.828 -1.355 1.00 97.69 95 TYR A C 1
ATOM 798 O O . TYR A 1 95 ? 8.890 11.646 -2.456 1.00 97.69 95 TYR A O 1
ATOM 806 N N . GLN A 1 96 ? 9.170 12.935 -0.655 1.00 96.25 96 GLN A N 1
ATOM 807 C CA . GLN A 1 96 ? 8.308 14.006 -1.136 1.00 96.25 96 GLN A CA 1
ATOM 808 C C . GLN A 1 96 ? 8.869 14.641 -2.412 1.00 96.25 96 GLN A C 1
ATOM 810 O O . GLN A 1 96 ? 8.120 14.825 -3.369 1.00 96.25 96 GLN A O 1
ATOM 815 N N . LYS A 1 97 ? 10.181 14.915 -2.468 1.00 96.81 97 LYS A N 1
ATOM 816 C CA . LYS A 1 97 ? 10.843 15.444 -3.672 1.00 96.81 97 LYS A CA 1
ATOM 817 C C . LYS A 1 97 ? 10.780 14.460 -4.844 1.00 96.81 97 LYS A C 1
ATOM 819 O O . LYS A 1 97 ? 10.580 14.869 -5.982 1.00 96.81 97 LYS A O 1
ATOM 824 N N . THR A 1 98 ? 10.965 13.171 -4.568 1.00 96.25 98 THR A N 1
ATOM 825 C CA . THR A 1 98 ? 11.117 12.139 -5.606 1.00 96.25 98 THR A CA 1
ATOM 826 C C . THR A 1 98 ? 9.777 11.597 -6.095 1.00 96.25 98 THR A C 1
ATOM 828 O O . THR A 1 98 ? 9.582 11.393 -7.289 1.00 96.25 98 THR A O 1
ATOM 831 N N . MET A 1 99 ? 8.839 11.346 -5.187 1.00 97.38 99 MET A N 1
ATOM 832 C CA . MET A 1 99 ? 7.573 10.666 -5.468 1.00 97.38 99 MET A CA 1
ATOM 833 C C . MET A 1 99 ? 6.367 11.594 -5.405 1.00 97.38 99 MET A C 1
ATOM 835 O O . MET A 1 99 ? 5.352 11.296 -6.029 1.00 97.38 99 MET A O 1
ATOM 839 N N . GLY A 1 100 ? 6.491 12.730 -4.725 1.00 96.06 100 GLY A N 1
ATOM 840 C CA . GLY A 1 100 ? 5.384 13.634 -4.473 1.00 96.06 100 GLY A CA 1
ATOM 841 C C . GLY A 1 100 ? 4.676 13.335 -3.156 1.00 96.06 100 GLY A C 1
ATOM 842 O O . GLY A 1 100 ? 4.816 12.278 -2.535 1.00 96.06 100 GLY A O 1
ATOM 843 N N . ARG A 1 101 ? 3.902 14.324 -2.723 1.00 94.12 101 ARG A N 1
ATOM 844 C CA . ARG A 1 101 ? 3.274 14.358 -1.405 1.00 94.12 101 ARG A CA 1
ATOM 845 C C . ARG A 1 101 ? 2.177 13.305 -1.228 1.00 94.12 101 ARG A C 1
ATOM 847 O O . ARG A 1 101 ? 2.084 12.690 -0.174 1.00 94.12 101 ARG A O 1
ATOM 854 N N . GLU A 1 102 ? 1.402 13.054 -2.276 1.00 92.50 102 GLU A N 1
ATOM 855 C CA . GLU A 1 102 ? 0.336 12.041 -2.305 1.00 92.50 102 GLU A CA 1
ATOM 856 C C . GLU A 1 102 ? 0.871 10.626 -2.122 1.00 92.50 102 GLU A C 1
ATOM 858 O O . GLU A 1 102 ? 0.319 9.819 -1.376 1.00 92.50 102 GLU A O 1
ATOM 863 N N . TRP A 1 103 ? 1.985 10.329 -2.790 1.00 96.31 103 TRP A N 1
ATOM 864 C CA . TRP A 1 103 ? 2.638 9.040 -2.658 1.00 96.31 103 TRP A CA 1
ATOM 865 C C . TRP A 1 103 ? 3.152 8.832 -1.233 1.00 96.31 103 TRP A C 1
ATOM 867 O O . TRP A 1 103 ? 2.972 7.753 -0.671 1.00 96.31 103 TRP A O 1
ATOM 877 N N . LEU A 1 104 ? 3.741 9.874 -0.634 1.00 96.94 104 LEU A N 1
ATOM 878 C CA . LEU A 1 104 ? 4.233 9.820 0.740 1.00 96.94 104 LEU A CA 1
ATOM 879 C C . LEU A 1 104 ? 3.086 9.629 1.741 1.00 96.94 104 LEU A C 1
ATOM 881 O O . LEU A 1 104 ? 3.190 8.771 2.612 1.00 96.94 104 LEU A O 1
ATOM 885 N N . LEU A 1 105 ? 1.970 10.344 1.569 1.00 96.00 105 LEU A N 1
ATOM 886 C CA . LEU A 1 105 ? 0.747 10.133 2.347 1.00 96.00 105 LEU A CA 1
ATOM 887 C C . LEU A 1 105 ? 0.275 8.676 2.249 1.00 96.00 105 LEU A C 1
ATOM 889 O O . LEU A 1 105 ? 0.051 8.033 3.270 1.00 96.00 105 LEU A O 1
ATOM 893 N N . ARG A 1 106 ? 0.187 8.125 1.032 1.00 96.31 106 ARG A N 1
ATOM 894 C CA . ARG A 1 106 ? -0.201 6.723 0.814 1.00 96.31 106 ARG A CA 1
ATOM 895 C C . ARG A 1 106 ? 0.757 5.742 1.499 1.00 96.31 106 ARG A C 1
ATOM 897 O O . ARG A 1 106 ? 0.282 4.780 2.098 1.00 96.31 106 ARG A O 1
ATOM 904 N N . LYS A 1 107 ? 2.076 5.982 1.450 1.00 98.06 107 LYS A N 1
ATOM 905 C CA . LYS A 1 107 ? 3.077 5.172 2.170 1.00 98.06 107 LYS A CA 1
ATOM 906 C C . LYS A 1 107 ? 2.808 5.156 3.672 1.00 98.06 107 LYS A C 1
ATOM 908 O O . LYS A 1 107 ? 2.799 4.085 4.271 1.00 98.06 107 LYS A O 1
ATOM 913 N N . GLU A 1 108 ? 2.574 6.322 4.267 1.00 97.38 108 GLU A N 1
ATOM 914 C CA . GLU A 1 108 ? 2.332 6.432 5.708 1.00 97.38 108 GLU A CA 1
ATOM 915 C C . GLU A 1 108 ? 0.988 5.819 6.121 1.00 97.38 108 GLU A C 1
ATOM 917 O O . GLU A 1 108 ? 0.916 5.148 7.147 1.00 97.38 108 GLU A O 1
ATOM 922 N N . MET A 1 109 ? -0.052 5.950 5.292 1.00 97.38 109 MET A N 1
ATOM 923 C CA . MET A 1 109 ? -1.329 5.265 5.515 1.00 97.38 109 MET A CA 1
ATOM 924 C C . MET A 1 109 ? -1.156 3.739 5.504 1.00 97.38 109 MET A C 1
ATOM 926 O O . MET A 1 109 ? -1.595 3.072 6.435 1.00 97.38 109 MET A O 1
ATOM 930 N N . ILE A 1 110 ? -0.466 3.177 4.502 1.00 98.38 110 ILE A N 1
ATOM 931 C CA . ILE A 1 110 ? -0.179 1.730 4.436 1.00 98.38 110 ILE A CA 1
ATOM 932 C C . ILE A 1 110 ? 0.636 1.278 5.659 1.00 98.38 110 ILE A C 1
ATOM 934 O O . ILE A 1 110 ? 0.353 0.225 6.230 1.00 98.38 110 ILE A O 1
ATOM 938 N N . ARG A 1 111 ? 1.603 2.091 6.108 1.00 98.19 111 ARG A N 1
ATOM 939 C CA . ARG A 1 111 ? 2.385 1.830 7.326 1.00 98.19 111 ARG A CA 1
ATOM 940 C C . ARG A 1 111 ? 1.513 1.766 8.574 1.00 98.19 111 ARG A C 1
ATOM 942 O O . ARG A 1 111 ? 1.654 0.813 9.335 1.00 98.19 111 ARG A O 1
ATOM 949 N N . ALA A 1 112 ? 0.610 2.725 8.767 1.00 97.94 112 ALA A N 1
ATOM 950 C CA . ALA A 1 112 ? -0.303 2.725 9.908 1.00 97.94 112 ALA A CA 1
ATOM 951 C C . ALA A 1 112 ? -1.162 1.450 9.946 1.00 97.94 112 ALA A C 1
ATOM 953 O O . ALA A 1 112 ? -1.270 0.818 10.995 1.00 97.94 112 ALA A O 1
ATOM 954 N N . LEU A 1 113 ? -1.703 1.030 8.796 1.00 98.06 113 LEU A N 1
ATOM 955 C CA . LEU A 1 113 ? -2.511 -0.189 8.703 1.00 98.06 113 LEU A CA 1
ATOM 956 C C . LEU A 1 113 ? -1.703 -1.450 9.032 1.00 98.06 113 LEU A C 1
ATOM 958 O O . LEU A 1 113 ? -2.151 -2.275 9.821 1.00 98.06 113 LEU A O 1
ATOM 962 N N . ILE A 1 114 ? -0.491 -1.589 8.490 1.00 98.44 114 ILE A N 1
ATOM 963 C CA . ILE A 1 114 ? 0.371 -2.749 8.774 1.00 98.44 114 ILE A CA 1
ATOM 964 C C . ILE A 1 114 ? 0.764 -2.807 10.258 1.00 98.44 114 ILE A C 1
ATOM 966 O O . ILE A 1 114 ? 0.731 -3.881 10.858 1.00 98.44 114 ILE A O 1
ATOM 970 N N . LEU A 1 115 ? 1.103 -1.668 10.870 1.00 97.94 115 LEU A N 1
ATOM 971 C CA . LEU A 1 115 ? 1.414 -1.595 12.302 1.00 97.94 115 LEU A CA 1
ATOM 972 C C . LEU A 1 115 ? 0.215 -2.007 13.162 1.00 97.94 115 LEU A C 1
ATOM 974 O O . LEU A 1 115 ? 0.378 -2.761 14.121 1.00 97.94 115 LEU A O 1
ATOM 978 N N . LEU A 1 116 ? -0.986 -1.564 12.790 1.00 96.62 116 LEU A N 1
ATOM 979 C CA . LEU A 1 116 ? -2.227 -1.916 13.471 1.00 96.62 116 LEU A CA 1
ATOM 980 C C . LEU A 1 116 ? -2.512 -3.426 13.404 1.00 96.62 116 LEU A C 1
ATOM 982 O O . LEU A 1 116 ? -2.854 -4.039 14.418 1.00 96.62 116 LEU A O 1
ATOM 986 N N . GLU A 1 117 ? -2.307 -4.052 12.244 1.00 96.62 117 GLU A N 1
ATOM 987 C CA . GLU A 1 117 ? -2.464 -5.506 12.075 1.00 96.62 117 GLU A CA 1
ATOM 988 C C . GLU A 1 117 ? -1.448 -6.309 12.889 1.00 96.62 117 GLU A C 1
ATOM 990 O O . GLU A 1 117 ? -1.780 -7.348 13.463 1.00 96.62 117 GLU A O 1
ATOM 995 N N . LEU A 1 118 ? -0.223 -5.792 13.009 1.00 97.69 118 LEU A N 1
ATOM 996 C CA . LEU A 1 118 ? 0.831 -6.354 13.856 1.00 97.69 118 LEU A CA 1
ATOM 997 C C . LEU A 1 118 ? 0.663 -6.027 15.349 1.00 97.69 118 LEU A C 1
ATOM 999 O O . LEU A 1 118 ? 1.521 -6.397 16.149 1.00 97.69 118 LEU A O 1
ATOM 1003 N N . LYS A 1 119 ? -0.434 -5.362 15.738 1.00 96.69 119 LYS A N 1
ATOM 1004 C CA . LYS A 1 119 ? -0.735 -4.955 17.122 1.00 96.69 119 LYS A CA 1
ATOM 1005 C C . LYS A 1 119 ? 0.286 -3.981 17.719 1.00 96.69 119 LYS A C 1
ATOM 1007 O O . LYS A 1 119 ? 0.404 -3.859 18.934 1.00 96.69 119 LYS A O 1
ATOM 1012 N N . HIS A 1 120 ? 0.990 -3.232 16.876 1.00 97.12 120 HIS A N 1
ATOM 1013 C CA . HIS A 1 120 ? 1.842 -2.116 17.282 1.00 97.12 120 HIS A CA 1
ATOM 1014 C C . HIS A 1 120 ? 1.016 -0.825 17.379 1.00 97.12 120 HIS A C 1
ATOM 1016 O O . HIS A 1 120 ? 1.232 0.120 16.618 1.00 97.12 120 HIS A O 1
ATOM 1022 N N . ILE A 1 121 ? 0.040 -0.817 18.294 1.00 95.56 121 ILE A N 1
ATOM 1023 C CA . ILE A 1 121 ? -1.012 0.210 18.378 1.00 95.56 121 ILE A CA 1
ATOM 1024 C C . ILE A 1 121 ? -0.426 1.613 18.574 1.00 95.56 121 ILE A C 1
ATOM 1026 O O . ILE A 1 121 ? -0.665 2.483 17.739 1.00 95.56 121 ILE A O 1
ATOM 1030 N N . ASP A 1 122 ? 0.450 1.803 19.564 1.00 96.00 122 ASP A N 1
ATOM 1031 C CA . ASP A 1 122 ? 1.085 3.100 19.850 1.00 96.00 122 ASP A CA 1
ATOM 1032 C C . ASP A 1 122 ? 1.828 3.688 18.639 1.00 96.00 122 ASP A C 1
ATOM 1034 O O . ASP A 1 122 ? 1.893 4.904 18.445 1.00 96.00 122 ASP A O 1
ATOM 1038 N N . LEU A 1 123 ? 2.446 2.826 17.823 1.00 96.81 123 LEU A N 1
ATOM 1039 C CA . LEU A 1 123 ? 3.154 3.257 16.619 1.00 96.81 123 LEU A CA 1
ATOM 1040 C C . LEU A 1 123 ? 2.168 3.634 15.513 1.00 96.81 123 LEU A C 1
ATOM 1042 O O . LEU A 1 123 ? 2.374 4.652 14.854 1.00 96.81 123 LEU A O 1
ATOM 1046 N N . ALA A 1 124 ? 1.093 2.860 15.337 1.00 97.12 124 ALA A N 1
ATOM 1047 C CA . ALA A 1 124 ? 0.035 3.180 14.385 1.00 97.12 124 ALA A CA 1
ATOM 1048 C C . ALA A 1 124 ? -0.616 4.535 14.715 1.00 97.12 124 ALA A C 1
ATOM 1050 O O . ALA A 1 124 ? -0.733 5.384 13.830 1.00 97.12 124 ALA A O 1
ATOM 1051 N N . GLU A 1 125 ? -0.949 4.790 15.983 1.00 95.88 125 GLU A N 1
ATOM 1052 C CA . GLU A 1 125 ? -1.510 6.068 16.441 1.00 95.88 125 GLU A CA 1
ATOM 1053 C C . GLU A 1 125 ? -0.569 7.245 16.182 1.00 95.88 125 GLU A C 1
ATOM 1055 O O . GLU A 1 125 ? -0.973 8.257 15.602 1.00 95.88 125 GLU A O 1
ATOM 1060 N N . LYS A 1 126 ? 0.714 7.107 16.542 1.00 96.38 126 LYS A N 1
ATOM 1061 C CA . LYS A 1 126 ? 1.731 8.132 16.258 1.00 96.38 126 LYS A CA 1
ATOM 1062 C C . LYS A 1 126 ? 1.819 8.435 14.764 1.00 96.38 126 LYS A C 1
ATOM 1064 O O . LYS A 1 126 ? 1.913 9.606 14.383 1.00 96.38 126 LYS A O 1
ATOM 1069 N N . THR A 1 127 ? 1.753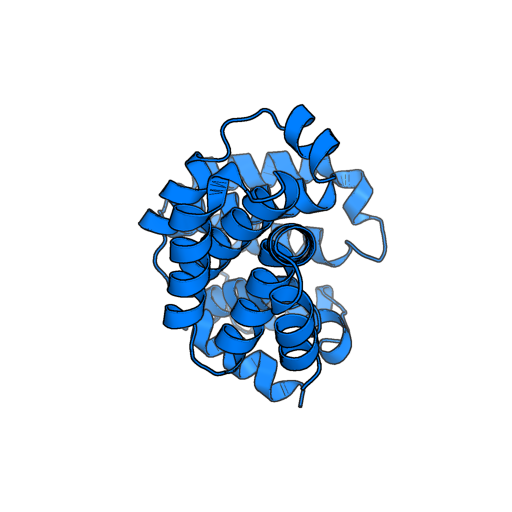 7.410 13.914 1.00 96.19 127 THR A N 1
ATOM 1070 C CA . THR A 1 127 ? 1.719 7.589 12.459 1.00 96.19 127 THR A CA 1
ATOM 1071 C C . THR A 1 127 ? 0.461 8.347 12.021 1.00 96.19 127 THR A C 1
ATOM 1073 O O . THR A 1 127 ? 0.588 9.327 11.287 1.00 96.19 127 THR A O 1
ATOM 1076 N N . LEU A 1 128 ? -0.733 7.983 12.503 1.00 96.25 128 LEU A N 1
ATOM 1077 C CA . LEU A 1 128 ? -1.989 8.672 12.162 1.00 96.25 128 LEU A CA 1
ATOM 1078 C C . LEU A 1 128 ? -1.991 10.147 12.599 1.00 96.25 128 LEU A C 1
ATOM 1080 O O . LEU A 1 128 ? -2.380 11.023 11.821 1.00 96.25 128 LEU A O 1
ATOM 1084 N N . ILE A 1 129 ? -1.492 10.453 13.801 1.00 95.50 129 ILE A N 1
ATOM 1085 C CA . ILE A 1 129 ? -1.331 11.833 14.288 1.00 95.50 129 ILE A CA 1
ATOM 1086 C C . ILE A 1 129 ? -0.385 12.616 13.372 1.00 95.50 129 ILE A C 1
ATOM 1088 O O . ILE A 1 129 ? -0.715 13.731 12.955 1.00 95.50 129 ILE A O 1
ATOM 1092 N N . SER A 1 130 ? 0.760 12.026 13.009 1.00 95.12 130 SER A N 1
ATOM 1093 C CA . SER A 1 130 ? 1.725 12.655 12.103 1.00 95.12 130 SER A CA 1
ATOM 1094 C C . SER A 1 130 ? 1.112 12.948 10.735 1.00 95.12 130 SER A C 1
ATOM 1096 O O . SER A 1 130 ? 1.310 14.036 10.194 1.00 95.12 130 SER A O 1
ATOM 1098 N N . ILE A 1 131 ? 0.318 12.019 10.194 1.00 95.31 131 ILE A N 1
ATOM 1099 C CA . ILE A 1 131 ? -0.406 12.212 8.935 1.00 95.31 131 ILE A CA 1
ATOM 1100 C C . ILE A 1 131 ? -1.370 13.397 9.054 1.00 95.31 131 ILE A C 1
ATOM 1102 O O . ILE A 1 131 ? -1.344 14.299 8.215 1.00 95.31 131 ILE A O 1
ATOM 1106 N N . LYS A 1 132 ? -2.188 13.454 10.111 1.00 93.44 132 LYS A N 1
ATOM 1107 C CA . LYS A 1 132 ? -3.139 14.561 10.275 1.00 93.44 132 LYS A CA 1
ATOM 1108 C C . LYS A 1 132 ? -2.451 15.922 10.320 1.00 93.44 132 LYS A C 1
ATOM 1110 O O . LYS A 1 132 ? -2.932 16.857 9.693 1.00 93.44 132 LYS A O 1
ATOM 1115 N N . GLN A 1 133 ? -1.329 16.022 11.029 1.00 92.88 133 GLN A N 1
ATOM 1116 C CA . GLN A 1 133 ? -0.565 17.265 11.142 1.00 92.88 133 GLN A CA 1
ATOM 1117 C C . GLN A 1 133 ? 0.106 17.649 9.817 1.00 92.88 133 GLN A C 1
ATOM 1119 O O . GLN A 1 133 ? -0.020 18.785 9.365 1.00 92.88 133 GLN A O 1
ATOM 1124 N N . LYS A 1 134 ? 0.795 16.702 9.168 1.00 92.12 134 LYS A N 1
ATOM 1125 C CA . LYS A 1 134 ? 1.574 16.954 7.945 1.00 92.12 134 LYS A CA 1
ATOM 1126 C C . LYS A 1 134 ? 0.715 17.220 6.713 1.00 92.12 134 LYS A C 1
ATOM 1128 O O . LYS A 1 134 ? 1.228 17.822 5.774 1.00 92.12 134 LYS A O 1
ATOM 1133 N N . TYR A 1 135 ? -0.529 16.739 6.670 1.00 92.56 135 TYR A N 1
ATOM 1134 C CA . TYR A 1 135 ? -1.389 16.785 5.478 1.00 92.56 135 TYR A CA 1
ATOM 1135 C C . TYR A 1 135 ? -2.732 17.495 5.707 1.00 92.56 135 TYR A C 1
ATOM 1137 O O . TYR A 1 135 ? -3.634 17.358 4.883 1.00 92.56 135 TYR A O 1
ATOM 1145 N N . ALA A 1 136 ? -2.865 18.272 6.787 1.00 89.56 136 ALA A N 1
ATOM 1146 C CA . ALA A 1 136 ? -4.102 18.975 7.141 1.00 89.56 136 ALA A CA 1
ATOM 1147 C C . ALA A 1 136 ? -4.675 19.824 5.990 1.00 89.56 136 ALA A C 1
ATOM 1149 O O . ALA A 1 136 ? -5.874 19.785 5.719 1.00 89.56 136 ALA A O 1
ATOM 1150 N N . ASP A 1 137 ? -3.816 20.549 5.275 1.00 89.81 137 ASP A N 1
ATOM 1151 C CA . ASP A 1 137 ? -4.190 21.381 4.129 1.00 89.81 137 ASP A CA 1
ATOM 1152 C C . ASP A 1 137 ? -4.711 20.552 2.944 1.00 89.81 137 ASP A C 1
ATOM 1154 O O . ASP A 1 137 ? -5.635 20.991 2.257 1.00 89.81 137 ASP A O 1
ATOM 1158 N N . LEU A 1 138 ? -4.205 19.328 2.735 1.00 87.25 138 LEU A N 1
ATOM 1159 C CA . LEU A 1 138 ? -4.684 18.456 1.660 1.00 87.25 138 LEU A CA 1
ATOM 1160 C C . LEU A 1 138 ? -6.140 18.045 1.869 1.00 87.25 138 LEU A C 1
ATOM 1162 O O . LEU A 1 138 ? -6.890 17.995 0.894 1.00 87.25 138 LEU A O 1
ATOM 1166 N N . PHE A 1 139 ? -6.560 17.790 3.110 1.00 84.06 139 PHE A N 1
ATOM 1167 C CA . PHE A 1 139 ? -7.903 17.277 3.409 1.00 84.06 139 PHE A CA 1
ATOM 1168 C C . PHE A 1 139 ? -9.030 18.237 3.018 1.00 84.06 139 PHE A C 1
ATOM 1170 O O . PHE A 1 139 ? -10.152 17.794 2.787 1.00 84.06 139 PHE A O 1
ATOM 1177 N N . SER A 1 140 ? -8.729 19.532 2.894 1.00 79.06 140 SER A N 1
ATOM 1178 C CA . SER A 1 140 ? -9.683 20.543 2.422 1.00 79.06 140 SER A CA 1
ATOM 1179 C C . SER A 1 140 ? -9.982 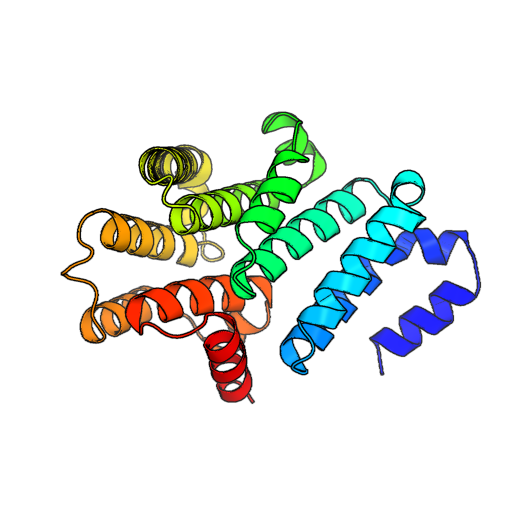20.447 0.918 1.00 79.06 140 SER A C 1
ATOM 1181 O O . SER A 1 140 ? -10.994 20.960 0.442 1.00 79.06 140 SER A O 1
ATOM 1183 N N . SER A 1 141 ? -9.121 19.774 0.150 1.00 82.62 141 SER A N 1
ATOM 1184 C CA . SER A 1 141 ? -9.289 19.636 -1.293 1.00 82.62 141 SER A CA 1
ATOM 1185 C C . SER A 1 141 ? -10.271 18.517 -1.649 1.00 82.62 141 SER A C 1
ATOM 1187 O O . SER A 1 141 ? -10.282 17.438 -1.049 1.00 82.62 141 SER A O 1
ATOM 1189 N N . LYS A 1 142 ? -11.061 18.736 -2.707 1.00 78.56 142 LYS A N 1
ATOM 1190 C CA . LYS A 1 142 ? -12.087 17.788 -3.174 1.00 78.56 142 LYS A CA 1
ATOM 1191 C C . LYS A 1 142 ? -11.539 16.378 -3.439 1.00 78.56 142 LYS A C 1
ATOM 1193 O O . LYS A 1 142 ? -12.257 15.405 -3.239 1.00 78.56 142 LYS A O 1
ATOM 1198 N N . GLN A 1 143 ? -10.282 16.269 -3.865 1.00 76.94 143 GLN A N 1
ATOM 1199 C CA . GLN A 1 143 ? -9.625 14.998 -4.183 1.00 76.94 143 GLN A CA 1
ATOM 1200 C C . GLN A 1 143 ? -9.176 14.195 -2.947 1.00 76.94 143 GLN A C 1
ATOM 1202 O O . GLN A 1 143 ? -9.064 12.977 -3.036 1.00 76.94 143 GLN A O 1
ATOM 1207 N N . TYR A 1 144 ? -8.989 14.838 -1.785 1.00 81.12 144 TYR A N 1
ATOM 1208 C CA . TYR A 1 144 ? -8.587 14.175 -0.531 1.00 81.12 144 TYR A CA 1
ATOM 1209 C C . TYR A 1 144 ? -9.652 14.206 0.557 1.00 81.12 144 TYR A C 1
ATOM 1211 O O . TYR A 1 144 ? -9.377 13.782 1.681 1.00 81.12 144 TYR A O 1
ATOM 1219 N N . LYS A 1 145 ? -10.875 14.639 0.227 1.00 80.38 145 LYS A N 1
ATOM 1220 C CA . LYS A 1 145 ? -11.994 14.711 1.179 1.00 80.38 145 LYS A CA 1
ATOM 1221 C C . LYS A 1 145 ? -12.248 13.391 1.916 1.00 80.38 145 LYS A C 1
ATOM 1223 O O . LYS A 1 145 ? -12.746 13.400 3.030 1.00 80.38 145 LYS A O 1
ATOM 1228 N N . MET A 1 146 ? -11.858 12.273 1.300 1.00 81.81 146 MET A N 1
ATOM 1229 C CA . MET A 1 146 ? -11.980 10.910 1.818 1.00 81.81 146 MET A CA 1
ATOM 1230 C C . MET A 1 146 ? -10.967 10.547 2.900 1.00 81.81 146 MET A C 1
ATOM 1232 O O . MET A 1 146 ? -11.245 9.704 3.750 1.00 81.81 146 MET A O 1
ATOM 1236 N N . VAL A 1 147 ? -9.783 11.158 2.871 1.00 86.44 147 VAL A N 1
ATOM 1237 C CA . VAL A 1 147 ? -8.656 10.729 3.706 1.00 86.44 147 VAL A CA 1
ATOM 1238 C C . VAL A 1 147 ? -8.925 11.032 5.176 1.00 86.44 147 VAL A C 1
ATOM 1240 O O . VAL A 1 147 ? -8.683 10.184 6.029 1.00 86.44 147 VAL A O 1
ATOM 1243 N N . TYR A 1 148 ? -9.455 12.217 5.483 1.00 87.69 148 TYR A N 1
ATOM 1244 C CA . TYR A 1 148 ? -9.704 12.612 6.867 1.00 87.69 148 TYR A CA 1
ATOM 1245 C C . TYR A 1 148 ? -10.808 11.779 7.546 1.00 87.69 148 TYR A C 1
ATOM 1247 O O . TYR A 1 148 ? -10.538 11.241 8.621 1.00 87.69 148 TYR A O 1
ATOM 1255 N N . PRO A 1 149 ? -11.996 11.576 6.937 1.00 87.38 149 PRO A N 1
ATOM 1256 C CA . PRO A 1 149 ? -12.988 10.631 7.448 1.00 87.38 149 PRO A CA 1
ATOM 1257 C C . PRO A 1 149 ? -12.434 9.214 7.628 1.00 87.38 149 PRO A C 1
ATOM 1259 O O . PRO A 1 149 ? -12.727 8.566 8.628 1.00 87.38 149 PRO A O 1
ATOM 1262 N N . PHE A 1 150 ? -11.599 8.738 6.699 1.00 89.44 150 PHE A N 1
ATOM 1263 C CA . PHE A 1 150 ? -10.971 7.422 6.816 1.00 89.44 150 PHE A CA 1
ATOM 1264 C C . PHE A 1 150 ? -10.028 7.341 8.023 1.00 89.44 150 PHE A C 1
ATOM 1266 O O . PHE A 1 150 ? -10.112 6.398 8.804 1.00 89.44 150 PHE A O 1
ATOM 1273 N N . ILE A 1 151 ? -9.171 8.348 8.231 1.00 91.56 151 ILE A N 1
ATOM 1274 C CA . ILE A 1 151 ? -8.314 8.423 9.424 1.00 91.56 151 ILE A CA 1
ATOM 1275 C C . ILE A 1 151 ? -9.171 8.442 10.693 1.00 91.56 151 ILE A C 1
ATOM 1277 O O . ILE A 1 151 ? -8.858 7.728 11.637 1.00 91.56 151 ILE A O 1
ATOM 1281 N N . LYS A 1 152 ? -10.272 9.200 10.714 1.00 89.06 152 LYS A N 1
ATOM 1282 C CA . LYS A 1 152 ? -11.190 9.234 11.860 1.00 89.06 152 LYS A CA 1
ATOM 1283 C C . LYS A 1 152 ? -11.802 7.871 12.172 1.00 89.06 152 LYS A C 1
ATOM 1285 O O . LYS A 1 152 ? -11.842 7.494 13.338 1.00 89.06 152 LYS A O 1
ATOM 1290 N N . ALA A 1 153 ? -12.198 7.122 11.147 1.00 89.31 153 ALA A N 1
ATOM 1291 C CA . ALA A 1 153 ? -12.689 5.758 11.311 1.00 89.31 153 ALA A CA 1
ATOM 1292 C C . ALA A 1 153 ? -11.622 4.816 11.897 1.00 89.31 153 ALA A C 1
ATOM 1294 O O . ALA A 1 153 ? -11.949 3.964 12.720 1.00 89.31 153 ALA A O 1
ATOM 1295 N N . LEU A 1 154 ? -10.350 4.979 11.504 1.00 91.00 154 LEU A N 1
ATOM 1296 C CA . LEU A 1 154 ? -9.237 4.220 12.086 1.00 91.00 154 LEU A CA 1
ATOM 1297 C C . LEU A 1 154 ? -8.987 4.587 13.547 1.00 91.00 154 LEU A C 1
ATOM 1299 O O . LEU A 1 154 ? -8.793 3.699 14.368 1.00 91.00 154 LEU A O 1
ATOM 1303 N N . GLU A 1 155 ? -8.992 5.880 13.875 1.00 91.31 155 GLU A N 1
ATOM 1304 C CA . GLU A 1 155 ? -8.816 6.342 15.254 1.00 91.31 155 GLU A CA 1
ATOM 1305 C C . GLU A 1 155 ? -9.913 5.792 16.159 1.00 91.31 155 GLU A C 1
ATOM 1307 O O . GLU A 1 155 ? -9.618 5.305 17.246 1.00 91.31 155 GLU A O 1
ATOM 1312 N N . LYS A 1 156 ? -11.167 5.815 15.700 1.00 89.12 156 LYS A N 1
ATOM 1313 C CA . LYS A 1 156 ? -12.272 5.240 16.462 1.00 89.12 156 LYS A CA 1
ATOM 1314 C C . LYS A 1 156 ? -12.147 3.722 16.602 1.00 89.12 156 LYS A C 1
ATOM 1316 O O . LYS A 1 156 ? -12.258 3.214 17.708 1.00 89.12 156 LYS A O 1
ATOM 1321 N N . TYR A 1 157 ? -11.792 3.011 15.530 1.00 88.31 157 TYR A N 1
ATOM 1322 C CA . TYR A 1 157 ? -11.514 1.572 15.600 1.00 88.31 157 TYR A CA 1
ATOM 1323 C C . TYR A 1 157 ? -10.419 1.221 16.627 1.00 88.31 157 TYR A C 1
ATOM 1325 O O . TYR A 1 157 ? -10.507 0.188 17.286 1.00 88.31 157 TYR A O 1
ATOM 1333 N N . ILE A 1 158 ? -9.384 2.058 16.761 1.00 89.88 158 ILE A N 1
ATOM 1334 C CA . ILE A 1 158 ? -8.298 1.848 17.729 1.00 89.88 158 ILE A CA 1
ATOM 1335 C C . ILE A 1 158 ? -8.758 2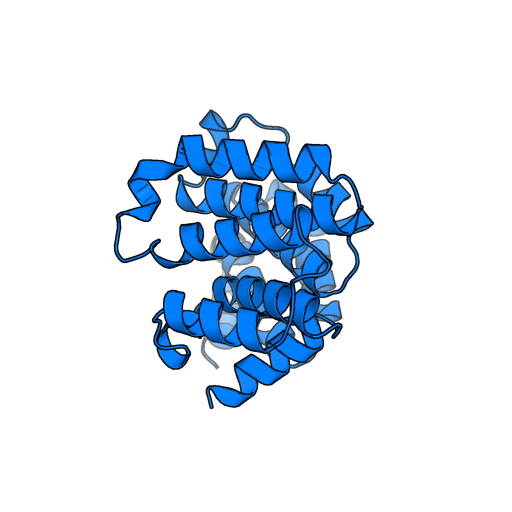.136 19.166 1.00 89.88 158 ILE A C 1
ATOM 1337 O O . ILE A 1 158 ? -8.497 1.329 20.056 1.00 89.88 158 ILE A O 1
ATOM 1341 N N . ASN A 1 159 ? -9.428 3.270 19.386 1.00 88.94 159 ASN A N 1
ATOM 1342 C CA . ASN A 1 159 ? -9.760 3.764 20.727 1.00 88.94 159 ASN A CA 1
ATOM 1343 C C . ASN A 1 159 ? -11.016 3.115 21.324 1.00 88.94 159 ASN A C 1
ATOM 1345 O O . ASN A 1 159 ? -11.103 2.923 22.534 1.00 88.94 159 ASN A O 1
ATOM 1349 N N . GLU A 1 160 ? -11.990 2.787 20.477 1.00 88.81 160 GLU A N 1
ATOM 1350 C CA . GLU A 1 160 ? -13.334 2.343 20.857 1.00 88.81 160 GLU A CA 1
ATOM 1351 C C . GLU A 1 160 ? -13.724 1.063 20.079 1.00 88.81 160 GLU A C 1
ATOM 1353 O O . GLU A 1 160 ? -14.765 1.013 19.421 1.00 88.81 160 GLU A O 1
ATOM 1358 N N . PRO A 1 161 ? -12.929 -0.028 20.144 1.00 84.06 161 PRO A N 1
ATOM 1359 C CA . PRO A 1 161 ? -13.161 -1.247 19.356 1.00 84.06 161 PRO A CA 1
ATOM 1360 C C . PRO A 1 161 ? -14.443 -2.013 19.732 1.00 84.06 161 PRO A C 1
ATOM 1362 O O . PRO A 1 161 ? -14.755 -3.026 19.113 1.00 84.06 161 PRO A O 1
ATOM 1365 N N . HIS A 1 162 ? -15.174 -1.576 20.759 1.00 83.44 162 HIS A N 1
ATOM 1366 C CA . HIS A 1 162 ? -16.479 -2.127 21.134 1.00 83.44 162 HIS A CA 1
ATOM 1367 C C . HIS A 1 162 ? -17.652 -1.401 20.466 1.00 83.44 162 HIS A C 1
ATOM 1369 O O . HIS A 1 162 ? -18.751 -1.945 20.436 1.00 83.44 162 HIS A O 1
ATOM 1375 N N . GLU A 1 163 ? -17.425 -0.194 19.941 1.00 81.44 163 GLU A N 1
ATOM 1376 C CA . GLU A 1 163 ? -18.457 0.621 19.289 1.00 81.44 163 GLU A CA 1
ATOM 1377 C C . GLU A 1 163 ? -18.528 0.404 17.773 1.00 81.44 163 GLU A C 1
ATOM 1379 O O . GLU A 1 163 ? -19.465 0.869 17.129 1.00 81.44 163 GLU A O 1
ATOM 1384 N N . ILE A 1 164 ? -17.558 -0.320 17.208 1.00 81.62 164 ILE A N 1
ATOM 1385 C CA . ILE A 1 164 ? -17.496 -0.611 15.776 1.00 81.62 164 ILE A CA 1
ATOM 1386 C C . ILE A 1 164 ? -18.567 -1.627 15.372 1.00 81.62 164 ILE A C 1
ATOM 1388 O O . ILE A 1 164 ? -18.465 -2.828 15.625 1.00 81.62 164 ILE A O 1
ATOM 1392 N N . ASP A 1 165 ? -19.603 -1.145 14.693 1.00 84.19 165 ASP A N 1
ATOM 1393 C CA . ASP A 1 165 ? -20.686 -1.982 14.187 1.00 84.19 165 ASP A CA 1
ATOM 1394 C C . ASP A 1 165 ? -21.113 -1.614 12.753 1.00 84.19 165 ASP A C 1
ATOM 1396 O O . ASP A 1 165 ? -20.551 -0.741 12.082 1.00 84.19 165 ASP A O 1
ATOM 1400 N N . LEU A 1 166 ? -22.111 -2.334 12.237 1.00 85.44 166 LEU A N 1
ATOM 1401 C CA . LEU A 1 166 ? -22.629 -2.105 10.888 1.00 85.44 166 LEU A CA 1
ATOM 1402 C C . LEU A 1 166 ? -23.351 -0.758 10.740 1.00 85.44 166 LEU A C 1
ATOM 1404 O O . LEU A 1 166 ? -23.404 -0.234 9.626 1.00 85.44 166 LEU A O 1
ATOM 1408 N N . GLU A 1 167 ? -23.916 -0.204 11.811 1.00 87.00 167 GLU A N 1
ATOM 1409 C CA . GLU A 1 167 ? -24.584 1.099 11.770 1.00 87.00 167 GLU A CA 1
ATOM 1410 C C . GLU A 1 167 ? -23.560 2.233 11.721 1.00 87.00 167 GLU A C 1
ATOM 1412 O O . GLU A 1 167 ? -23.706 3.165 10.921 1.00 87.00 167 GLU A O 1
ATOM 1417 N N . GLU A 1 168 ? -22.465 2.115 12.468 1.00 85.62 168 GLU A N 1
ATOM 1418 C CA . GLU A 1 168 ? -21.322 3.007 12.343 1.00 85.62 168 GLU A CA 1
ATOM 1419 C C . GLU A 1 168 ? -20.727 2.951 10.935 1.00 85.62 168 GLU A C 1
ATOM 1421 O O . GLU A 1 168 ? -20.535 4.000 10.316 1.00 85.62 168 GLU A O 1
ATOM 1426 N N . LEU A 1 169 ? -20.491 1.755 10.387 1.00 86.25 169 LEU A N 1
ATOM 1427 C CA . LEU A 1 169 ? -19.974 1.620 9.024 1.00 86.25 169 LEU A CA 1
ATOM 1428 C C . LEU A 1 169 ? -20.885 2.328 8.008 1.00 86.25 169 LEU A C 1
ATOM 1430 O O . LEU A 1 169 ? -20.393 3.048 7.140 1.00 86.25 169 LEU A O 1
ATOM 1434 N N . LYS A 1 170 ? -22.212 2.186 8.127 1.00 86.50 170 LYS A N 1
ATOM 1435 C CA . LYS A 1 170 ? -23.174 2.909 7.275 1.00 86.50 170 LYS A CA 1
ATOM 1436 C C . LYS A 1 170 ? -23.083 4.423 7.464 1.00 86.50 170 LYS A C 1
ATOM 1438 O O . LYS A 1 170 ? -23.197 5.163 6.488 1.00 86.50 170 LYS A O 1
ATOM 1443 N N . SER A 1 171 ? -22.906 4.893 8.697 1.00 85.75 171 SER A N 1
ATOM 1444 C CA . SER A 1 171 ? -22.719 6.315 9.000 1.00 85.75 171 SER A CA 1
ATOM 1445 C C . SER A 1 171 ? -21.435 6.857 8.366 1.00 85.75 171 SER A C 1
ATOM 1447 O O . SER A 1 171 ? -21.461 7.898 7.709 1.00 85.75 171 SER A O 1
ATOM 1449 N N . LEU A 1 172 ? -20.334 6.105 8.460 1.00 84.19 172 LEU A N 1
ATOM 1450 C CA . LEU A 1 172 ? -19.065 6.420 7.808 1.00 84.19 172 LEU A CA 1
ATOM 1451 C C . LEU A 1 172 ? -19.209 6.451 6.287 1.00 84.19 172 LEU A C 1
ATOM 1453 O O . LEU A 1 172 ? -18.790 7.420 5.664 1.00 84.19 172 LEU A O 1
ATOM 1457 N N . GLU A 1 173 ? -19.860 5.455 5.684 1.00 86.31 173 GLU A N 1
ATOM 1458 C CA . GLU A 1 173 ? -20.129 5.424 4.241 1.00 86.31 173 GLU A CA 1
ATOM 1459 C C . GLU A 1 173 ? -20.978 6.614 3.769 1.00 86.31 173 GLU A C 1
ATOM 1461 O O . GLU A 1 173 ? -20.749 7.137 2.677 1.00 86.31 173 GLU A O 1
ATOM 1466 N N . LYS A 1 174 ? -21.915 7.094 4.597 1.00 84.94 174 LYS A N 1
ATOM 1467 C CA . LYS A 1 174 ? -22.658 8.334 4.328 1.00 84.94 174 LYS A CA 1
ATOM 1468 C C . LYS A 1 174 ? -21.768 9.570 4.453 1.00 84.94 174 LYS A C 1
ATOM 1470 O O . LYS A 1 174 ? -21.820 10.431 3.584 1.00 84.94 174 LYS A O 1
ATOM 1475 N N . ALA A 1 175 ? -20.942 9.655 5.496 1.00 80.81 175 ALA A N 1
ATOM 1476 C CA . ALA A 1 175 ? -20.018 10.773 5.718 1.00 80.81 175 ALA A CA 1
ATOM 1477 C C . ALA A 1 175 ? -18.934 10.867 4.634 1.00 80.81 175 ALA A C 1
ATOM 1479 O O . ALA A 1 175 ? -18.446 11.946 4.303 1.00 80.81 175 ALA A O 1
ATOM 1480 N N . PHE A 1 176 ? -18.565 9.720 4.080 1.00 81.19 176 PHE A N 1
ATOM 1481 C CA . PHE A 1 176 ? -17.662 9.585 2.957 1.00 81.19 176 PHE A CA 1
ATOM 1482 C C . PHE A 1 176 ? -18.225 10.243 1.679 1.00 81.19 176 PHE A C 1
ATOM 1484 O O . PHE A 1 176 ? -17.465 10.865 0.934 1.00 81.19 176 PHE A O 1
ATOM 1491 N N . ASP A 1 177 ? -19.542 10.174 1.446 1.00 76.44 177 ASP A N 1
ATOM 1492 C CA . ASP A 1 177 ? -20.251 10.905 0.380 1.00 76.44 177 ASP A CA 1
ATOM 1493 C C . ASP A 1 177 ? -19.554 10.815 -0.997 1.00 76.44 177 ASP A C 1
ATOM 1495 O O . ASP A 1 177 ? -19.246 11.816 -1.656 1.00 76.44 177 ASP A O 1
ATOM 1499 N N . PHE A 1 178 ? -19.204 9.605 -1.439 1.00 75.88 178 PHE A N 1
ATOM 1500 C CA . PHE A 1 178 ? -18.575 9.412 -2.745 1.00 75.88 178 PHE A CA 1
ATOM 1501 C C . PHE A 1 178 ? -19.345 8.460 -3.649 1.00 75.88 178 PHE A C 1
ATOM 1503 O O . PHE A 1 178 ? -19.985 7.511 -3.211 1.00 75.88 178 PHE A O 1
ATOM 1510 N N . GLN A 1 179 ? -19.224 8.720 -4.951 1.00 83.06 179 GLN A N 1
ATOM 1511 C CA 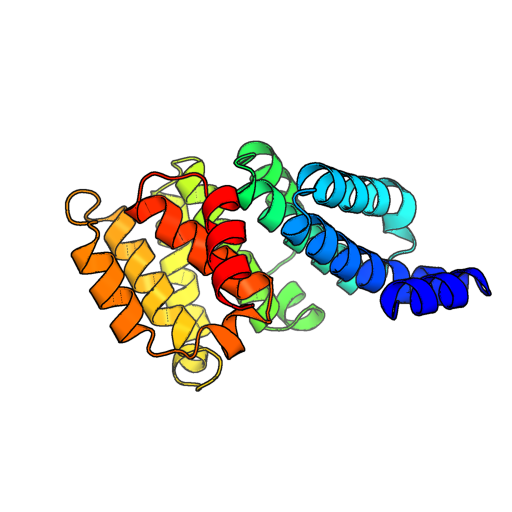. GLN A 1 179 ? -19.729 7.853 -6.010 1.00 83.06 179 GLN A CA 1
ATOM 1512 C C . GLN A 1 179 ? -18.774 6.663 -6.126 1.00 83.06 179 GLN A C 1
ATOM 1514 O O . GLN A 1 179 ? -17.690 6.810 -6.709 1.00 83.06 179 GLN A O 1
ATOM 1519 N N . LYS A 1 180 ? -19.130 5.527 -5.504 1.00 83.69 180 LYS A N 1
ATOM 1520 C CA . LYS A 1 180 ? -18.294 4.312 -5.434 1.00 83.69 180 LYS A CA 1
ATOM 1521 C C . LYS A 1 180 ? -17.804 3.902 -6.825 1.00 83.69 180 LYS A C 1
ATOM 1523 O O . LYS A 1 180 ? -16.608 3.695 -7.009 1.00 83.69 180 LYS A O 1
ATOM 1528 N N . GLU A 1 181 ? -18.673 3.985 -7.827 1.00 84.12 181 GLU A N 1
ATOM 1529 C CA . GLU A 1 181 ? -18.440 3.660 -9.244 1.00 84.12 181 GLU A CA 1
ATOM 1530 C C . GLU A 1 181 ? -17.361 4.532 -9.906 1.00 84.12 181 GLU A C 1
ATOM 1532 O O . GLU A 1 181 ? -16.761 4.153 -10.916 1.00 84.12 181 GLU A O 1
ATOM 1537 N N . LYS A 1 182 ? -17.106 5.728 -9.361 1.00 83.88 182 LYS A N 1
ATOM 1538 C CA . LYS A 1 182 ? -16.034 6.618 -9.829 1.00 83.88 182 LYS A CA 1
ATOM 1539 C C . LYS A 1 182 ? -14.761 6.457 -9.015 1.00 83.88 182 LYS A C 1
ATOM 1541 O O . LYS A 1 182 ? -13.682 6.428 -9.596 1.00 83.88 182 LYS A O 1
ATOM 1546 N N . VAL A 1 183 ? -14.876 6.379 -7.691 1.00 84.19 183 VAL A N 1
ATOM 1547 C CA . VAL A 1 183 ? -13.716 6.337 -6.787 1.00 84.19 183 VAL A CA 1
ATOM 1548 C C . VAL A 1 183 ? -13.003 4.993 -6.855 1.00 84.19 183 VAL A C 1
ATOM 1550 O O . VAL A 1 183 ? -11.777 4.956 -6.915 1.00 84.19 183 VAL A O 1
ATOM 1553 N N . PHE A 1 184 ? -13.751 3.894 -6.907 1.00 88.94 184 PHE A N 1
ATOM 1554 C CA . PHE A 1 184 ? -13.186 2.545 -6.911 1.00 88.94 184 PHE A CA 1
ATOM 1555 C C . PHE A 1 184 ? -12.585 2.132 -8.260 1.00 88.94 184 PHE A C 1
ATOM 1557 O O . PHE A 1 184 ? -11.988 1.066 -8.357 1.00 88.94 184 PHE A O 1
ATOM 1564 N N . ARG A 1 185 ? -12.628 3.012 -9.274 1.00 85.56 185 ARG A N 1
ATOM 1565 C CA . ARG A 1 185 ? -11.795 2.871 -10.478 1.00 85.56 185 ARG A CA 1
ATOM 1566 C C . ARG A 1 185 ? -10.303 3.001 -10.179 1.00 85.56 185 ARG A C 1
ATOM 1568 O O . ARG A 1 185 ? -9.498 2.496 -10.958 1.00 85.56 185 ARG A O 1
ATOM 1575 N N . ASP A 1 186 ? -9.921 3.685 -9.095 1.00 89.50 186 ASP A N 1
ATOM 1576 C CA . ASP A 1 186 ? -8.552 3.593 -8.592 1.00 89.50 186 ASP A CA 1
ATOM 1577 C C . ASP A 1 186 ? -8.435 2.339 -7.707 1.00 89.50 186 ASP A C 1
ATOM 1579 O O . ASP A 1 186 ? -8.996 2.318 -6.602 1.00 89.50 186 ASP A O 1
ATOM 1583 N N . PRO A 1 187 ? -7.666 1.319 -8.133 1.00 92.38 187 PRO A N 1
ATOM 1584 C CA . PRO A 1 187 ? -7.504 0.083 -7.374 1.00 92.38 187 PRO A CA 1
ATOM 1585 C C . PRO A 1 187 ? -6.949 0.319 -5.962 1.00 92.38 187 PRO A C 1
ATOM 1587 O O . PRO A 1 187 ? -7.206 -0.452 -5.042 1.00 92.38 187 PRO A O 1
ATOM 1590 N N . ARG A 1 188 ? -6.214 1.415 -5.744 1.00 92.38 188 ARG A N 1
ATOM 1591 C CA . ARG A 1 188 ? -5.635 1.760 -4.439 1.00 92.38 188 ARG A CA 1
ATOM 1592 C C . ARG A 1 188 ? -6.701 2.195 -3.445 1.00 92.38 188 ARG A C 1
ATOM 1594 O O . ARG A 1 188 ? -6.592 1.868 -2.267 1.00 92.38 188 ARG A O 1
ATOM 1601 N N . LEU A 1 189 ? -7.712 2.930 -3.904 1.00 91.62 189 LEU A N 1
ATOM 1602 C CA . LEU A 1 189 ? -8.749 3.481 -3.033 1.00 91.62 189 LEU A CA 1
ATOM 1603 C C . LEU A 1 189 ? -9.724 2.399 -2.573 1.00 91.62 189 LEU A C 1
ATOM 1605 O O . LEU A 1 189 ? -10.054 2.347 -1.388 1.00 91.62 189 LEU A O 1
ATOM 1609 N N . ILE A 1 190 ? -10.120 1.495 -3.474 1.00 94.12 190 ILE A N 1
ATOM 1610 C CA . ILE A 1 190 ? -10.968 0.357 -3.104 1.00 94.12 190 ILE A CA 1
ATOM 1611 C C . ILE A 1 190 ? -10.255 -0.582 -2.118 1.00 94.12 190 ILE A C 1
ATOM 1613 O O . ILE A 1 190 ? -10.889 -1.039 -1.174 1.00 94.12 190 ILE A O 1
ATOM 1617 N N . MET A 1 191 ? -8.935 -0.790 -2.231 1.00 96.00 191 MET A N 1
ATOM 1618 C CA . MET A 1 191 ? -8.171 -1.574 -1.245 1.00 96.00 191 MET A CA 1
ATOM 1619 C C . MET A 1 191 ? -8.216 -0.971 0.167 1.00 96.00 191 MET A C 1
ATOM 1621 O O . MET A 1 191 ? -8.408 -1.707 1.134 1.00 96.00 191 MET A O 1
ATOM 1625 N N . PHE A 1 192 ? -8.073 0.355 0.306 1.00 94.75 192 PHE A N 1
ATOM 1626 C CA . PHE A 1 192 ? -8.204 1.019 1.611 1.00 94.75 192 PHE A CA 1
ATOM 1627 C C . PHE A 1 192 ? -9.603 0.828 2.200 1.00 94.75 192 PHE A C 1
ATOM 1629 O O . PHE A 1 192 ? -9.740 0.474 3.371 1.00 94.75 192 PHE A O 1
ATOM 1636 N N . TYR A 1 193 ? -10.638 1.032 1.384 1.00 93.19 193 TYR A N 1
ATOM 1637 C CA . TYR A 1 193 ? -12.019 0.843 1.816 1.00 93.19 193 TYR A CA 1
ATOM 1638 C C . TYR A 1 193 ? -12.313 -0.616 2.197 1.00 93.19 193 TYR A C 1
ATOM 1640 O O . TYR A 1 193 ? -12.893 -0.861 3.254 1.00 93.19 193 TYR A O 1
ATOM 1648 N N . ALA A 1 194 ? -11.863 -1.579 1.390 1.00 95.56 194 ALA A N 1
ATOM 1649 C CA . ALA A 1 194 ? -12.027 -3.003 1.657 1.00 95.56 194 ALA A CA 1
ATOM 1650 C C . ALA A 1 194 ? -11.366 -3.416 2.976 1.00 95.56 194 ALA A C 1
ATOM 1652 O O . ALA A 1 194 ? -11.958 -4.170 3.746 1.00 95.56 194 ALA A O 1
ATOM 1653 N N . TRP A 1 195 ? -10.177 -2.876 3.272 1.00 96.19 195 TRP A N 1
ATOM 1654 C CA . TRP A 1 195 ? -9.501 -3.110 4.549 1.00 96.19 195 TRP A CA 1
ATOM 1655 C C . TRP A 1 195 ? -10.349 -2.615 5.722 1.00 96.19 195 TRP A C 1
ATOM 1657 O O . TRP A 1 195 ? -10.599 -3.370 6.661 1.00 96.19 195 TRP A O 1
ATOM 1667 N N . LEU A 1 196 ? -10.853 -1.377 5.642 1.00 93.19 196 LEU A N 1
ATOM 1668 C CA . LEU A 1 196 ? -11.679 -0.792 6.699 1.00 93.19 196 LEU A CA 1
ATOM 1669 C C . LEU A 1 196 ? -12.949 -1.616 6.908 1.00 93.19 196 LEU A C 1
ATOM 1671 O O . LEU A 1 196 ? -13.225 -2.059 8.018 1.00 93.19 196 LEU A O 1
ATOM 1675 N N . LYS A 1 197 ? -13.683 -1.901 5.832 1.00 93.12 197 LYS A N 1
ATOM 1676 C CA . LYS A 1 197 ? -14.896 -2.720 5.889 1.00 93.12 197 LYS A CA 1
ATOM 1677 C C . LYS A 1 197 ? -14.626 -4.125 6.436 1.00 93.12 197 LYS A C 1
ATOM 1679 O O . LYS A 1 197 ? -15.455 -4.649 7.177 1.00 93.12 197 LYS A O 1
ATOM 1684 N N . GLY A 1 198 ? -13.460 -4.709 6.152 1.00 93.75 198 GLY A N 1
ATOM 1685 C CA . GLY A 1 198 ? -13.011 -5.979 6.737 1.00 93.75 198 GLY A CA 1
ATOM 1686 C C . GLY A 1 198 ? -12.945 -5.955 8.249 1.00 93.75 198 GLY A C 1
ATOM 1687 O O . GLY A 1 198 ? -13.399 -6.900 8.892 1.00 93.75 198 GLY A O 1
ATOM 1688 N N . LYS A 1 199 ? -12.484 -4.843 8.826 1.00 91.06 199 LYS A N 1
ATOM 1689 C CA . LYS A 1 199 ? -12.457 -4.672 10.281 1.00 91.06 199 LYS A CA 1
ATOM 1690 C C . LYS A 1 199 ? -13.848 -4.583 10.891 1.00 91.06 199 LYS A C 1
ATOM 1692 O O . LYS A 1 199 ? -14.111 -5.271 11.868 1.00 91.06 199 LYS A O 1
ATOM 1697 N N . TYR A 1 200 ? -14.746 -3.818 10.278 1.00 89.88 200 TYR A N 1
ATOM 1698 C CA . TYR A 1 200 ? -16.116 -3.636 10.778 1.00 89.88 200 TYR A CA 1
ATOM 1699 C C . TYR A 1 200 ? -17.002 -4.876 10.605 1.00 89.88 200 TYR A C 1
ATOM 1701 O O . TYR A 1 200 ? -18.011 -5.022 11.286 1.00 89.88 200 TYR A O 1
ATOM 1709 N N . THR A 1 201 ? -16.654 -5.770 9.680 1.00 90.38 201 THR A N 1
ATOM 1710 C CA . THR A 1 201 ? -17.476 -6.945 9.343 1.00 90.38 201 THR A CA 1
ATOM 1711 C C . THR A 1 201 ? -16.829 -8.277 9.710 1.00 90.38 201 THR A C 1
ATOM 1713 O O . THR A 1 201 ? -17.413 -9.325 9.435 1.00 90.38 201 THR A O 1
ATOM 1716 N N . ASN A 1 202 ? -15.634 -8.243 10.311 1.00 89.50 202 ASN A N 1
ATOM 1717 C CA . ASN A 1 202 ? -14.817 -9.410 10.649 1.00 89.50 202 ASN A CA 1
ATOM 1718 C C . ASN A 1 202 ? -14.649 -10.403 9.478 1.00 89.50 202 ASN A C 1
ATOM 1720 O O . ASN A 1 202 ? -14.761 -11.619 9.634 1.00 89.50 202 ASN A O 1
ATOM 1724 N N . GLN A 1 203 ? -14.410 -9.868 8.283 1.00 93.94 203 GLN A N 1
ATOM 1725 C CA . GLN A 1 203 ? -14.207 -10.628 7.050 1.00 93.94 203 GLN A CA 1
ATOM 1726 C C . GLN A 1 203 ? -12.814 -10.352 6.488 1.00 93.94 203 GLN A C 1
ATOM 1728 O O . GLN A 1 203 ? -12.210 -9.308 6.751 1.00 93.94 203 GLN A O 1
ATOM 1733 N N . LYS A 1 204 ? -12.296 -11.290 5.690 1.00 95.88 204 LYS A N 1
ATOM 1734 C CA . LYS A 1 204 ? -11.000 -11.117 5.033 1.00 95.88 204 LYS A CA 1
ATOM 1735 C C . LYS A 1 204 ? -11.064 -9.936 4.068 1.00 95.88 204 LYS A C 1
ATOM 1737 O O . LYS A 1 204 ? -11.954 -9.851 3.224 1.00 95.88 204 LYS A O 1
ATOM 1742 N N . THR A 1 205 ? -10.066 -9.064 4.152 1.00 97.25 205 THR A N 1
ATOM 1743 C CA . THR A 1 205 ? -9.940 -7.871 3.306 1.00 97.25 205 THR A CA 1
ATOM 1744 C C . THR A 1 205 ? -10.028 -8.175 1.809 1.00 97.25 205 THR A C 1
ATOM 1746 O O . THR A 1 205 ? -10.714 -7.457 1.088 1.00 97.25 205 THR A O 1
ATOM 1749 N N . TYR A 1 206 ? -9.358 -9.230 1.330 1.00 97.88 206 TYR A N 1
ATOM 1750 C CA . TYR A 1 206 ? -9.366 -9.566 -0.096 1.00 97.88 206 TYR A CA 1
ATOM 1751 C C . TYR A 1 206 ? -10.745 -10.027 -0.596 1.00 97.88 206 TYR A C 1
ATOM 1753 O O . TYR A 1 206 ? -11.177 -9.605 -1.665 1.00 97.88 206 TYR A O 1
ATOM 1761 N N . ASP A 1 207 ? -11.486 -10.792 0.209 1.00 97.62 207 ASP A N 1
ATOM 1762 C CA . ASP A 1 207 ? -12.840 -11.235 -0.148 1.00 97.62 207 ASP A CA 1
ATOM 1763 C C . ASP A 1 207 ? -13.788 -10.034 -0.293 1.00 97.62 207 ASP A C 1
ATOM 1765 O O . ASP A 1 207 ? -14.582 -9.957 -1.232 1.00 97.62 207 ASP A O 1
ATOM 1769 N N . ILE A 1 208 ? -13.664 -9.046 0.602 1.00 96.88 208 ILE A N 1
ATOM 1770 C CA . ILE A 1 208 ? -14.414 -7.789 0.499 1.00 96.88 208 ILE A CA 1
ATOM 1771 C C . ILE A 1 208 ? -13.985 -6.992 -0.722 1.00 96.88 208 ILE A C 1
ATOM 1773 O O . ILE A 1 208 ? -14.848 -6.462 -1.410 1.00 96.88 208 ILE A O 1
ATOM 1777 N N . LEU A 1 209 ? -12.682 -6.892 -0.995 1.00 97.19 209 LEU A N 1
ATOM 1778 C CA . LEU A 1 209 ? -12.175 -6.163 -2.155 1.00 97.19 209 LEU A CA 1
ATOM 1779 C C . LEU A 1 209 ? -12.839 -6.656 -3.444 1.00 97.19 209 LEU A C 1
ATOM 1781 O O . LEU A 1 209 ? -13.348 -5.846 -4.214 1.00 97.19 209 LEU A O 1
ATOM 1785 N N . LEU A 1 210 ? -12.873 -7.974 -3.641 1.00 97.06 210 LEU A N 1
ATOM 1786 C CA . LEU A 1 210 ? -13.488 -8.596 -4.812 1.00 97.06 210 LEU A CA 1
ATOM 1787 C C . LEU A 1 210 ? -15.005 -8.406 -4.825 1.00 97.06 210 LEU A C 1
ATOM 1789 O O . LEU A 1 210 ? -15.574 -8.070 -5.859 1.00 97.06 210 LEU A O 1
ATOM 1793 N N . LYS A 1 211 ? -15.667 -8.553 -3.670 1.00 95.81 211 LYS A N 1
ATOM 1794 C CA . LYS A 1 211 ? -17.109 -8.307 -3.552 1.00 95.81 211 LYS A CA 1
ATOM 1795 C C . LYS A 1 211 ? -17.472 -6.871 -3.927 1.00 95.81 211 LYS A C 1
ATOM 1797 O O . LYS A 1 211 ? -18.415 -6.668 -4.676 1.00 95.81 211 LYS A O 1
ATOM 1802 N N . GLU A 1 212 ? -16.750 -5.887 -3.401 1.00 94.00 212 GLU A N 1
ATOM 1803 C CA . GLU A 1 212 ? -17.000 -4.473 -3.689 1.00 94.00 212 GLU A CA 1
ATOM 1804 C C . GLU A 1 212 ? -16.671 -4.123 -5.134 1.00 94.00 212 GLU A C 1
ATOM 1806 O O . GLU A 1 212 ? -17.372 -3.301 -5.708 1.00 94.00 212 GLU A O 1
ATOM 1811 N N . TYR A 1 213 ? -15.653 -4.753 -5.727 1.00 93.88 213 TYR A N 1
ATOM 1812 C CA . TYR A 1 213 ? -15.324 -4.575 -7.137 1.00 93.88 213 TYR A CA 1
ATOM 1813 C C . TYR A 1 213 ? -16.434 -5.111 -8.049 1.00 93.88 213 TYR A C 1
ATOM 1815 O O . TYR A 1 213 ? -16.924 -4.377 -8.899 1.00 93.88 213 TYR A O 1
ATOM 1823 N N . ASN A 1 214 ? -16.912 -6.333 -7.798 1.00 92.56 214 ASN A N 1
ATOM 1824 C CA . ASN A 1 214 ? -17.974 -6.970 -8.586 1.00 92.56 214 ASN A CA 1
ATOM 1825 C C . ASN A 1 214 ? -19.339 -6.272 -8.473 1.00 92.56 214 ASN A C 1
ATOM 1827 O O . ASN A 1 214 ? -20.233 -6.557 -9.258 1.00 92.56 214 ASN A O 1
ATOM 1831 N N . LEU A 1 215 ? -19.531 -5.402 -7.476 1.00 90.50 215 LEU A N 1
ATOM 1832 C CA . LEU A 1 215 ? -20.733 -4.573 -7.346 1.00 90.50 215 LEU A CA 1
ATOM 1833 C C . LEU A 1 215 ? -20.683 -3.303 -8.216 1.00 90.50 215 LEU A C 1
ATOM 1835 O O . LEU A 1 215 ? -21.670 -2.569 -8.249 1.00 90.50 215 LEU A O 1
ATOM 1839 N N . LEU A 1 216 ? -19.544 -3.004 -8.854 1.00 85.38 216 LEU A N 1
ATOM 1840 C CA . LEU A 1 216 ? -19.366 -1.835 -9.728 1.00 85.38 216 LEU A CA 1
ATOM 1841 C C . LEU A 1 216 ? -19.680 -2.129 -11.200 1.00 85.38 216 LEU A C 1
ATOM 1843 O O . LEU A 1 216 ? -19.843 -1.171 -11.961 1.00 85.38 216 LEU A O 1
ATOM 1847 N N . ASP A 1 217 ? -19.708 -3.410 -11.574 1.00 60.44 217 ASP A N 1
ATOM 1848 C CA . ASP A 1 217 ? -20.047 -3.913 -12.911 1.00 60.44 217 ASP A CA 1
ATOM 1849 C C . ASP A 1 217 ? -21.565 -4.112 -13.066 1.00 60.44 217 ASP A C 1
ATOM 1851 O O . ASP A 1 217 ? -22.089 -3.760 -14.151 1.00 60.44 217 ASP A O 1
#